Protein AF-A0A1B6JH60-F1 (afdb_monomer_lite)

Foldseek 3Di:
DDDDDDDDDDDDDDDDPPPPPPPDDPDDDDVVVVVVVVVVVVVVVVVVVVVVVVVPDPDPDDPDPCVVVVVVVVVVVVVPDDDDPVRVVVVVVVVVVVVVVVVVVVVVVVVVPDDDPDDPPDPPPDPPPDDCPDPVNVVVPVVPDDDDDDDDDDDDCDVVNVVVVVVVVVVVCVVCVVVPDPVPDDLVVQLCVQVCPPVNCVVVCVPDVPPCPVNPPPCPDEDDPPDPVCVCCQPPPVNDQDPVDPPDRDHPNVVVNVVVSVVVVVVVVVVVVPPPPPPPDPVVVVVVVVVVVVVVVVVD

Structure (mmCIF, N/CA/C/O backbone):
data_AF-A0A1B6JH60-F1
#
_entry.id   AF-A0A1B6JH60-F1
#
loop_
_atom_site.group_PDB
_atom_site.id
_atom_site.type_symbol
_atom_site.label_atom_id
_atom_site.label_alt_id
_atom_site.label_comp_id
_atom_site.label_asym_id
_atom_site.label_entity_id
_atom_site.label_seq_id
_atom_site.pdbx_PDB_ins_code
_atom_site.Cartn_x
_atom_site.Cartn_y
_atom_site.Cartn_z
_atom_site.occupancy
_atom_site.B_iso_or_equiv
_atom_site.auth_seq_id
_atom_site.auth_comp_id
_atom_site.auth_asym_id
_atom_site.auth_atom_id
_atom_site.pdbx_PDB_model_num
ATOM 1 N N . CYS A 1 1 ? -28.956 25.137 -0.924 1.00 34.31 1 CYS A N 1
ATOM 2 C CA . CYS A 1 1 ? -29.589 24.598 0.297 1.00 34.31 1 CYS A CA 1
ATOM 3 C C . CYS A 1 1 ? -28.860 23.311 0.649 1.00 34.31 1 CYS A C 1
ATOM 5 O O . CYS A 1 1 ? -28.889 22.402 -0.165 1.00 34.31 1 CYS A O 1
ATOM 7 N N . SER A 1 2 ? -27.881 23.423 1.548 1.00 32.66 2 SER A N 1
ATOM 8 C CA . SER A 1 2 ? -27.909 22.950 2.954 1.00 32.66 2 SER A CA 1
ATOM 9 C C . SER A 1 2 ? -27.642 21.445 3.051 1.00 32.66 2 SER A C 1
ATOM 11 O O . SER A 1 2 ? -28.382 20.684 2.446 1.00 32.66 2 SER A O 1
ATOM 13 N N . SER A 1 3 ? -26.493 21.013 3.594 1.00 37.22 3 SER A N 1
ATOM 14 C CA . SER A 1 3 ? -26.157 20.886 5.042 1.00 37.22 3 SER A CA 1
ATOM 15 C C . SER A 1 3 ? -27.030 19.814 5.708 1.00 37.22 3 SER A C 1
ATOM 17 O O . SER A 1 3 ? -28.240 19.884 5.541 1.00 37.22 3 SER A O 1
ATOM 19 N N . GLY A 1 4 ? -26.540 18.838 6.472 1.00 37.94 4 GLY A N 1
ATOM 20 C CA . GLY A 1 4 ? -25.224 18.574 7.067 1.00 37.94 4 GLY A CA 1
ATOM 21 C C . GLY A 1 4 ? -25.355 17.437 8.109 1.00 37.94 4 GLY A C 1
ATOM 22 O O . GLY A 1 4 ? -26.415 16.818 8.157 1.00 37.94 4 GLY A O 1
ATOM 23 N N . GLU A 1 5 ? -24.300 17.269 8.924 1.00 40.78 5 GLU A N 1
ATOM 24 C CA . GLU A 1 5 ? -24.098 16.399 10.121 1.00 40.78 5 GLU A CA 1
ATOM 25 C C . GLU A 1 5 ? -23.525 14.983 9.848 1.00 40.78 5 GLU A C 1
ATOM 27 O O . GLU A 1 5 ? -24.158 14.185 9.161 1.00 40.78 5 GLU A O 1
ATOM 32 N N . GLU A 1 6 ? -22.235 14.678 10.119 1.00 45.06 6 GLU A N 1
ATOM 33 C CA . GLU A 1 6 ? -21.412 14.607 11.380 1.00 45.06 6 GLU A CA 1
ATOM 34 C C . GLU A 1 6 ? -21.584 13.241 12.101 1.00 45.06 6 GLU A C 1
ATOM 36 O O . GLU A 1 6 ? -22.670 12.677 12.058 1.00 45.06 6 GLU A O 1
ATOM 41 N N . GLU A 1 7 ? -20.578 12.524 12.638 1.00 43.59 7 GLU A N 1
ATOM 42 C CA . GLU A 1 7 ? -19.425 12.831 13.529 1.00 43.59 7 GLU A CA 1
ATOM 43 C C . GLU A 1 7 ? -18.299 11.751 13.360 1.00 43.59 7 GLU A C 1
ATOM 45 O O . GLU A 1 7 ? -18.614 10.603 13.041 1.00 43.59 7 GLU A O 1
ATOM 50 N N . ASP A 1 8 ? -16.995 12.094 13.305 1.00 42.12 8 ASP A N 1
ATOM 51 C CA . ASP A 1 8 ? -15.939 12.169 14.372 1.00 42.12 8 ASP A CA 1
ATOM 52 C C . ASP A 1 8 ? -15.405 10.789 14.873 1.00 42.12 8 ASP A C 1
ATOM 54 O O . ASP A 1 8 ? -16.162 9.833 14.994 1.00 42.12 8 ASP A O 1
ATOM 58 N N . ASP A 1 9 ? -14.114 10.509 15.133 1.00 36.97 9 ASP A N 1
ATOM 59 C CA . ASP A 1 9 ? -13.017 11.270 15.766 1.00 36.97 9 ASP A CA 1
ATOM 60 C C . ASP A 1 9 ? -11.678 10.477 15.588 1.00 36.97 9 ASP A C 1
ATOM 62 O O . ASP A 1 9 ? -11.720 9.248 15.550 1.00 36.97 9 ASP A O 1
ATOM 66 N N . GLU A 1 10 ? -10.511 11.135 15.482 1.00 38.91 10 GLU A N 1
ATOM 67 C CA . GLU A 1 10 ? -9.208 10.730 16.076 1.00 38.91 10 GLU A CA 1
ATOM 68 C C . GLU A 1 10 ? -8.116 11.776 15.740 1.00 38.91 10 GLU A C 1
ATOM 70 O O . GLU A 1 10 ? -7.578 11.859 14.634 1.00 38.91 10 GLU A O 1
ATOM 75 N N . ASN A 1 11 ? -7.772 12.576 16.750 1.00 35.88 11 ASN A N 1
ATOM 76 C CA . ASN A 1 11 ? -6.779 13.647 16.723 1.00 35.88 11 ASN A CA 1
ATOM 77 C C . ASN A 1 11 ? -5.341 13.098 16.917 1.00 35.88 11 ASN A C 1
ATOM 79 O O . ASN A 1 11 ? -4.970 12.672 18.014 1.00 35.88 11 ASN A O 1
ATOM 83 N N . HIS A 1 12 ? -4.523 13.120 15.859 1.00 40.06 12 HIS A N 1
ATOM 84 C CA . HIS A 1 12 ? -3.061 12.954 15.901 1.00 40.06 12 HIS A CA 1
ATOM 85 C C . HIS A 1 12 ? -2.423 14.253 15.389 1.00 40.06 12 HIS A C 1
ATOM 87 O O . HIS A 1 12 ? -2.406 14.517 14.188 1.00 40.06 12 HIS A O 1
ATOM 93 N N . GLN A 1 13 ? -1.923 15.084 16.303 1.00 40.91 13 GLN A N 1
ATOM 94 C CA . GLN A 1 13 ? -1.083 16.230 15.962 1.00 40.91 13 GLN A CA 1
ATOM 95 C C . GLN A 1 13 ? 0.361 15.742 15.829 1.00 40.91 13 GLN A C 1
ATOM 97 O O . GLN A 1 13 ? 1.070 15.641 16.825 1.00 40.91 13 GLN A O 1
ATOM 102 N N . ASP A 1 14 ? 0.762 15.416 14.599 1.00 38.53 14 ASP A N 1
ATOM 103 C CA . ASP A 1 14 ? 2.166 15.258 14.220 1.00 38.53 14 ASP A CA 1
ATOM 104 C C . ASP A 1 14 ? 2.706 16.574 13.634 1.00 38.53 14 ASP A C 1
ATOM 106 O O . ASP A 1 14 ? 2.084 17.236 12.799 1.00 38.53 14 ASP A O 1
ATOM 110 N N . ASP A 1 15 ? 3.898 16.921 14.106 1.00 41.19 15 ASP A N 1
ATOM 111 C CA . ASP A 1 15 ? 4.706 18.103 13.826 1.00 41.19 15 ASP A CA 1
ATOM 112 C C . ASP A 1 15 ? 5.037 18.304 12.331 1.00 41.19 15 ASP A C 1
ATOM 114 O O . ASP A 1 15 ? 6.032 17.785 11.818 1.00 41.19 15 ASP A O 1
ATOM 118 N N . THR A 1 16 ? 4.264 19.130 11.617 1.00 40.00 16 THR A N 1
ATOM 119 C CA . THR A 1 16 ? 4.622 19.585 10.252 1.00 40.00 16 THR A CA 1
ATOM 120 C C . THR A 1 16 ? 4.528 21.098 10.039 1.00 40.00 16 THR A C 1
ATOM 122 O O . THR A 1 16 ? 4.364 21.559 8.910 1.00 40.00 16 THR A O 1
ATOM 125 N N . SER A 1 17 ? 4.667 21.910 11.088 1.00 42.88 17 SER A N 1
ATOM 126 C CA . SER A 1 17 ? 4.611 23.380 10.999 1.00 42.88 17 SER A CA 1
ATOM 127 C C . SER A 1 17 ? 5.988 24.068 11.033 1.00 42.88 17 SER A C 1
ATOM 129 O O . SER A 1 17 ? 6.100 25.175 11.541 1.00 42.88 17 SER A O 1
ATOM 131 N N . ILE A 1 18 ? 7.051 23.433 10.517 1.00 45.91 18 ILE A N 1
ATOM 132 C CA . ILE A 1 18 ? 8.430 23.988 10.527 1.00 45.91 18 ILE A CA 1
ATOM 133 C C . ILE A 1 18 ? 9.001 24.260 9.117 1.00 45.91 18 ILE A C 1
ATOM 135 O O . ILE A 1 18 ? 10.172 24.589 8.964 1.00 45.91 18 ILE A O 1
ATOM 139 N N . VAL A 1 19 ? 8.202 24.186 8.046 1.00 44.88 19 VAL A N 1
ATOM 140 C CA . VAL A 1 19 ? 8.729 24.407 6.674 1.00 44.88 19 VAL A CA 1
ATOM 141 C C . VAL A 1 19 ? 8.206 25.685 5.999 1.00 44.88 19 VAL A C 1
ATOM 143 O O . VAL A 1 19 ? 8.751 26.097 4.977 1.00 44.88 19 VAL A O 1
ATOM 146 N N . ASN A 1 20 ? 7.231 26.389 6.583 1.00 44.28 20 ASN A N 1
ATOM 147 C CA . ASN A 1 20 ? 6.578 27.509 5.891 1.00 44.28 20 ASN A CA 1
ATOM 148 C C . ASN A 1 20 ? 7.074 28.922 6.246 1.00 44.28 20 ASN A C 1
ATOM 150 O O . ASN A 1 20 ? 6.712 29.850 5.530 1.00 44.28 20 ASN A O 1
ATOM 154 N N . ASP A 1 21 ? 7.979 29.095 7.216 1.00 43.56 21 ASP A N 1
ATOM 155 C CA . ASP A 1 21 ? 8.408 30.437 7.666 1.00 43.56 21 ASP A CA 1
ATOM 156 C C . ASP A 1 21 ? 9.832 30.858 7.234 1.00 43.56 21 ASP A C 1
ATOM 158 O O . ASP A 1 21 ? 10.379 31.829 7.743 1.00 43.56 21 ASP A O 1
ATOM 162 N N . ILE A 1 22 ? 10.460 30.185 6.257 1.00 47.81 22 ILE A N 1
ATOM 163 C CA . ILE A 1 22 ? 11.829 30.535 5.785 1.00 47.81 22 ILE A CA 1
ATOM 164 C C . ILE A 1 22 ? 11.817 31.477 4.558 1.00 47.81 22 ILE A C 1
ATOM 166 O O . ILE A 1 22 ? 12.842 31.745 3.934 1.00 47.81 22 ILE A O 1
ATOM 170 N N . LYS A 1 23 ? 10.663 32.036 4.186 1.00 47.69 23 LYS A N 1
ATOM 171 C CA . LYS A 1 23 ? 10.568 33.001 3.079 1.00 47.69 23 LYS A CA 1
ATOM 172 C C . LYS A 1 23 ? 10.032 34.345 3.541 1.00 47.69 23 LYS A C 1
ATOM 174 O O . LYS A 1 23 ? 8.981 34.764 3.077 1.00 47.69 23 LYS A O 1
ATOM 179 N N . GLN A 1 24 ? 10.792 35.036 4.381 1.00 46.50 24 GLN A N 1
ATOM 180 C CA . GLN A 1 24 ? 10.825 36.496 4.382 1.00 46.50 24 GLN A CA 1
ATOM 181 C C . GLN A 1 24 ? 12.116 36.995 5.049 1.00 46.50 24 GLN A C 1
ATOM 183 O O . GLN A 1 24 ? 12.615 36.405 6.001 1.00 46.50 24 GLN A O 1
ATOM 188 N N . ASP A 1 25 ? 12.657 38.059 4.462 1.00 40.44 25 ASP A N 1
ATOM 189 C CA . ASP A 1 25 ? 13.712 38.938 4.976 1.00 40.44 25 ASP A CA 1
ATOM 190 C C . ASP A 1 25 ? 15.172 38.492 4.799 1.00 40.44 25 ASP A C 1
ATOM 192 O O . ASP A 1 25 ? 15.955 38.280 5.728 1.00 40.44 25 ASP A O 1
ATOM 196 N N . SER A 1 26 ? 15.593 38.485 3.530 1.00 50.03 26 SER A N 1
ATOM 197 C CA . SER A 1 26 ? 16.989 38.713 3.164 1.00 50.03 26 SER A CA 1
ATOM 198 C C . SER A 1 26 ? 17.330 40.205 3.257 1.00 50.03 26 SER A C 1
ATOM 200 O O . SER A 1 26 ? 17.400 40.875 2.234 1.00 50.03 26 SER A O 1
ATOM 202 N N . GLU A 1 27 ? 17.589 40.734 4.452 1.00 49.78 27 GLU A N 1
ATOM 203 C CA . GLU A 1 27 ? 18.246 42.043 4.576 1.00 49.78 27 GLU A CA 1
ATOM 204 C C . GLU A 1 27 ? 19.020 42.175 5.906 1.00 49.78 27 GLU A C 1
ATOM 206 O O . GLU A 1 27 ? 18.470 42.292 6.993 1.00 49.78 27 GLU A O 1
ATOM 211 N N . GLY A 1 28 ? 20.356 42.143 5.819 1.00 55.59 28 GLY A N 1
ATOM 212 C CA . GLY A 1 28 ? 21.215 42.970 6.678 1.00 55.59 28 GLY A CA 1
ATOM 213 C C . GLY A 1 28 ? 21.504 42.580 8.136 1.00 55.59 28 GLY A C 1
ATOM 214 O O . GLY A 1 28 ? 21.986 43.443 8.869 1.00 55.59 28 GLY A O 1
ATOM 215 N N . VAL A 1 29 ? 21.299 41.341 8.596 1.00 53.50 29 VAL A N 1
ATOM 216 C CA . VAL A 1 29 ? 21.562 41.009 10.015 1.00 53.50 29 VAL A CA 1
ATOM 217 C C . VAL A 1 29 ? 23.013 40.549 10.261 1.00 53.50 29 VAL A C 1
ATOM 219 O O . VAL A 1 29 ? 23.513 39.593 9.655 1.00 53.50 29 VAL A O 1
ATOM 222 N N . LYS A 1 30 ? 23.711 41.254 11.163 1.00 63.69 30 LYS A N 1
ATOM 223 C CA . LYS A 1 30 ? 25.135 41.081 11.499 1.00 63.69 30 LYS A CA 1
ATOM 224 C C . LYS A 1 30 ? 25.381 39.673 12.061 1.00 63.69 30 LYS A C 1
ATOM 226 O O . LYS A 1 30 ? 24.579 39.146 12.820 1.00 63.69 30 LYS A O 1
ATOM 231 N N . GLY A 1 31 ? 26.533 39.064 11.757 1.00 61.78 31 GLY A N 1
ATOM 232 C CA . GLY A 1 31 ? 26.848 37.671 12.135 1.00 61.78 31 GLY A CA 1
ATOM 233 C C . GLY A 1 31 ? 26.727 37.325 13.631 1.00 61.78 31 GLY A C 1
ATOM 234 O O . GLY A 1 31 ? 26.611 36.151 13.970 1.00 61.78 31 GLY A O 1
ATOM 235 N N . LYS A 1 32 ? 26.693 38.324 14.523 1.00 65.88 32 LYS A N 1
ATOM 236 C CA . LYS A 1 32 ? 26.450 38.150 15.964 1.00 65.88 32 LYS A CA 1
ATOM 237 C C . LYS A 1 32 ? 25.025 37.676 16.277 1.00 65.88 32 LYS A C 1
ATOM 239 O O . LYS A 1 32 ? 24.857 36.863 17.180 1.00 65.88 32 LYS A O 1
ATOM 244 N N . ASP A 1 33 ? 24.035 38.102 15.500 1.00 78.50 33 ASP A N 1
ATOM 245 C CA . ASP A 1 33 ? 22.628 37.769 15.753 1.00 78.50 33 ASP A CA 1
ATOM 246 C C . ASP A 1 33 ? 22.294 36.363 15.233 1.00 78.50 33 ASP A C 1
ATOM 248 O O . ASP A 1 33 ? 21.530 35.632 15.854 1.00 78.50 33 ASP A O 1
ATOM 252 N N . LYS A 1 34 ? 22.969 35.919 14.163 1.00 86.69 34 LYS A N 1
ATOM 253 C CA . LYS A 1 34 ? 22.918 34.518 13.710 1.00 86.69 34 LYS A CA 1
ATOM 254 C C . LYS A 1 34 ? 23.504 33.581 14.765 1.00 86.69 34 LYS A C 1
ATOM 256 O O . LYS A 1 34 ? 22.928 32.544 15.060 1.00 86.69 34 LYS A O 1
ATOM 261 N N . ILE A 1 35 ? 24.625 33.963 15.383 1.00 90.19 35 ILE A N 1
ATOM 262 C CA . ILE A 1 35 ? 25.213 33.203 16.497 1.00 90.19 35 ILE A CA 1
ATOM 263 C C . ILE A 1 35 ? 24.252 33.162 17.693 1.00 90.19 35 ILE A C 1
ATOM 265 O O . ILE A 1 35 ? 24.141 32.119 18.330 1.00 90.19 35 ILE A O 1
ATOM 269 N N . ALA A 1 36 ? 23.544 34.255 17.992 1.00 92.81 36 ALA A N 1
ATOM 270 C CA . ALA A 1 36 ? 22.526 34.269 19.042 1.00 92.81 36 ALA A CA 1
ATOM 271 C C . ALA A 1 36 ? 21.351 33.323 18.724 1.00 92.81 36 ALA A C 1
ATOM 273 O O . ALA A 1 36 ? 20.963 32.555 19.599 1.00 92.81 36 ALA A O 1
ATOM 274 N N . GLN A 1 37 ? 20.869 33.295 17.475 1.00 89.94 37 GLN A N 1
ATOM 275 C CA . GLN A 1 37 ? 19.845 32.342 17.017 1.00 89.94 37 GLN A CA 1
ATOM 276 C C . GLN A 1 37 ? 20.306 30.882 17.123 1.00 89.94 37 GLN A C 1
ATOM 278 O O . GLN A 1 37 ? 19.568 30.027 17.607 1.00 89.94 37 GLN A O 1
ATOM 283 N N . TYR A 1 38 ? 21.541 30.575 16.715 1.00 93.38 38 TYR A N 1
ATOM 284 C CA . TYR A 1 38 ? 22.070 29.215 16.853 1.00 93.38 38 TYR A CA 1
ATOM 285 C C . TYR A 1 38 ? 22.250 28.819 18.322 1.00 93.38 38 TYR A C 1
ATOM 287 O O . TYR A 1 38 ? 21.986 27.676 18.680 1.00 93.38 38 TYR A O 1
ATOM 295 N N . LYS A 1 39 ? 22.640 29.756 19.195 1.00 93.88 39 LYS A N 1
ATOM 296 C CA . LYS A 1 39 ? 22.721 29.511 20.641 1.00 93.88 39 LYS A CA 1
ATOM 297 C C . LYS A 1 39 ? 21.350 29.263 21.269 1.00 93.88 39 LYS A C 1
ATOM 299 O O . LYS A 1 39 ? 21.242 28.356 22.086 1.00 93.88 39 LYS A O 1
ATOM 304 N N . SER A 1 40 ? 20.315 30.012 20.885 1.00 94.00 40 SER A N 1
ATOM 305 C CA . SER A 1 40 ? 18.954 29.761 21.378 1.00 94.00 40 SER A CA 1
ATOM 306 C C . SER A 1 40 ? 18.400 28.427 20.877 1.00 94.00 40 SER A C 1
ATOM 308 O O . SER A 1 40 ? 17.757 27.715 21.639 1.00 94.00 40 SER A O 1
ATOM 310 N N . LEU A 1 41 ? 18.690 28.054 19.626 1.00 93.94 41 LEU A N 1
ATOM 311 C CA . LEU A 1 41 ? 18.269 26.769 19.066 1.00 93.94 41 LEU A CA 1
ATOM 312 C C . LEU A 1 41 ? 18.943 25.585 19.775 1.00 93.94 41 LEU A C 1
ATOM 314 O O . LEU A 1 41 ? 18.276 24.612 20.108 1.00 93.94 41 LEU A O 1
ATOM 318 N N . LEU A 1 42 ? 20.249 25.681 20.045 1.00 94.56 42 LEU A N 1
ATOM 319 C CA . LEU A 1 42 ? 20.978 24.658 20.801 1.00 94.56 42 LEU A CA 1
ATOM 320 C C . LEU A 1 42 ? 20.450 24.521 22.234 1.00 94.56 42 LEU A C 1
ATOM 322 O O . LEU A 1 42 ? 20.262 23.400 22.692 1.00 94.56 42 LEU A O 1
ATOM 326 N N . ALA A 1 43 ? 20.138 25.637 22.901 1.00 94.00 43 ALA A N 1
ATOM 327 C CA . ALA A 1 43 ? 19.525 25.610 24.229 1.00 94.00 43 ALA A CA 1
ATOM 328 C C . ALA A 1 43 ? 18.136 24.941 24.215 1.00 94.00 43 ALA A C 1
ATOM 330 O O . ALA A 1 43 ? 17.824 24.158 25.104 1.00 94.00 43 ALA A O 1
ATOM 331 N N . SER A 1 44 ? 17.320 25.192 23.182 1.00 93.31 44 SER A N 1
ATOM 332 C CA . SER A 1 44 ? 16.012 24.538 23.021 1.00 93.31 44 SER A CA 1
ATOM 333 C C . SER A 1 44 ? 16.131 23.024 22.810 1.00 93.31 44 SER A C 1
ATOM 335 O O . SER A 1 44 ? 15.318 22.268 23.336 1.00 93.31 44 SER A O 1
ATOM 337 N N . LEU A 1 45 ? 17.133 22.573 22.047 1.00 93.06 45 LEU A N 1
ATOM 338 C CA . LEU A 1 45 ? 17.388 21.147 21.816 1.00 93.06 45 LEU A CA 1
ATOM 339 C C . LEU A 1 45 ? 17.876 20.435 23.082 1.00 93.06 45 LEU A C 1
ATOM 341 O O . LEU A 1 45 ? 17.440 19.318 23.351 1.00 93.06 45 LEU A O 1
ATOM 345 N N . GLU A 1 46 ? 18.740 21.083 23.865 1.00 92.25 46 GLU A N 1
ATOM 346 C CA . GLU A 1 46 ? 19.214 20.566 25.154 1.00 92.25 46 GLU A CA 1
ATOM 347 C C . GLU A 1 46 ? 18.049 20.409 26.144 1.00 92.25 46 GLU A C 1
ATOM 349 O O . GLU A 1 46 ? 17.878 19.354 26.752 1.00 92.25 46 GLU A O 1
ATOM 354 N N . GLU A 1 47 ? 17.149 21.394 26.204 1.00 91.38 47 GLU A N 1
ATOM 355 C CA . GLU A 1 47 ? 15.971 21.343 27.073 1.00 91.38 47 GLU A CA 1
ATOM 356 C C . GLU A 1 47 ? 14.962 20.248 26.657 1.00 91.38 47 GLU A C 1
ATOM 358 O O . GLU A 1 47 ? 14.286 19.646 27.497 1.00 91.38 47 GLU A O 1
ATOM 363 N N . GLU A 1 48 ? 14.841 19.953 25.359 1.00 87.25 48 GLU A N 1
ATOM 364 C CA . GLU A 1 48 ? 14.059 18.814 24.862 1.00 87.25 48 GLU A CA 1
ATOM 365 C C . GLU A 1 48 ? 14.715 17.462 25.151 1.00 87.25 48 GLU A C 1
ATOM 367 O O . GLU A 1 48 ? 14.011 16.488 25.444 1.00 87.25 48 GLU A O 1
ATOM 372 N N . GLU A 1 49 ? 16.043 17.380 25.063 1.00 87.25 49 GLU A N 1
ATOM 373 C CA . GLU A 1 49 ? 16.796 16.176 25.402 1.00 87.25 49 GLU A CA 1
ATOM 374 C C . GLU A 1 49 ? 16.659 15.857 26.896 1.00 87.25 49 GLU A C 1
ATOM 376 O O . GLU A 1 49 ? 16.355 14.717 27.247 1.00 87.25 49 GLU A O 1
ATOM 381 N N . ASP A 1 50 ? 16.739 16.863 27.769 1.00 85.00 50 ASP A N 1
ATOM 382 C CA . ASP A 1 50 ? 16.501 16.713 29.206 1.00 85.00 50 ASP A CA 1
ATOM 383 C C . ASP A 1 50 ? 15.064 16.268 29.512 1.00 85.00 50 ASP A C 1
ATOM 385 O O . ASP A 1 50 ? 14.843 15.378 30.333 1.00 85.00 50 ASP A O 1
ATOM 389 N N . LYS A 1 51 ? 14.055 16.801 28.808 1.00 82.69 51 LYS A N 1
ATOM 390 C CA . LYS A 1 51 ? 12.655 16.337 28.927 1.00 82.69 51 LYS A CA 1
ATOM 391 C C . LYS A 1 51 ? 12.478 14.883 28.475 1.00 82.69 51 LYS A C 1
ATOM 393 O O . LYS A 1 51 ? 11.607 14.193 29.008 1.00 82.69 51 LYS A O 1
ATOM 398 N N . LYS A 1 52 ? 13.251 14.418 27.487 1.00 81.75 52 LYS A N 1
ATOM 399 C CA . LYS A 1 52 ? 13.261 13.011 27.044 1.00 81.75 52 LYS A CA 1
ATOM 400 C C . LYS A 1 52 ? 13.970 12.123 28.065 1.00 81.75 52 LYS A C 1
ATOM 402 O O . LYS A 1 52 ? 13.419 11.087 28.416 1.00 81.75 52 LYS A O 1
ATOM 407 N N . ARG A 1 53 ? 15.109 12.565 28.610 1.00 78.19 53 ARG A N 1
ATOM 408 C CA . ARG A 1 53 ? 15.824 11.867 29.690 1.00 78.19 53 ARG A CA 1
ATOM 409 C C . ARG A 1 53 ? 14.953 11.725 30.935 1.00 78.19 53 ARG A C 1
ATOM 411 O O . ARG A 1 53 ? 14.815 10.619 31.428 1.00 78.19 53 ARG A O 1
ATOM 418 N N . ASN A 1 54 ? 14.273 12.790 31.366 1.00 72.38 54 ASN A N 1
ATOM 419 C CA . ASN A 1 54 ? 13.352 12.770 32.512 1.00 72.38 54 ASN A CA 1
ATOM 420 C C . ASN A 1 54 ? 12.105 11.889 32.298 1.00 72.38 54 ASN A C 1
ATOM 422 O O . ASN A 1 54 ? 11.500 11.457 33.273 1.00 72.38 54 ASN A O 1
ATOM 426 N N . ARG A 1 55 ? 11.701 11.622 31.046 1.00 73.75 55 ARG A N 1
ATOM 427 C CA . ARG A 1 55 ? 10.617 10.674 30.719 1.00 73.75 55 ARG A CA 1
ATOM 428 C C . ARG A 1 55 ? 11.054 9.209 30.785 1.00 73.75 55 ARG A C 1
ATOM 430 O O . ARG A 1 55 ? 10.198 8.358 30.993 1.00 73.75 55 ARG A O 1
ATOM 437 N N . ASP A 1 56 ? 12.341 8.941 30.580 1.00 66.44 56 ASP A N 1
ATOM 438 C CA . ASP A 1 56 ? 12.940 7.598 30.590 1.00 66.44 56 ASP A CA 1
ATOM 439 C C . ASP A 1 56 ? 13.427 7.183 31.995 1.00 66.44 56 ASP A C 1
ATOM 441 O O . ASP A 1 56 ? 13.915 6.072 32.189 1.00 66.44 56 ASP A O 1
ATOM 445 N N . VAL A 1 57 ? 13.295 8.070 32.990 1.00 74.06 57 VAL A N 1
ATOM 446 C CA . VAL A 1 57 ? 13.482 7.726 34.403 1.00 74.06 57 VAL A CA 1
ATOM 447 C C . VAL A 1 57 ? 12.174 7.141 34.935 1.00 74.06 57 VAL A C 1
ATOM 449 O O . VAL A 1 57 ? 11.125 7.783 34.857 1.00 74.06 57 VAL A O 1
ATOM 452 N N . ASP A 1 58 ? 12.238 5.928 35.486 1.00 58.31 58 ASP A N 1
ATOM 453 C CA . ASP A 1 58 ? 11.118 5.284 36.171 1.00 58.31 58 ASP A CA 1
ATOM 454 C C . ASP A 1 58 ? 10.546 6.222 37.250 1.00 58.31 58 ASP A C 1
ATOM 456 O O . ASP A 1 58 ? 11.245 6.651 38.170 1.00 58.31 58 ASP A O 1
ATOM 460 N N . LEU A 1 59 ? 9.262 6.571 37.119 1.00 74.62 59 LEU A N 1
ATOM 461 C CA . LEU A 1 59 ? 8.553 7.437 38.062 1.00 74.62 59 LEU A CA 1
ATOM 462 C C . LEU A 1 59 ? 8.398 6.728 39.418 1.00 74.62 59 LEU A C 1
ATOM 464 O O . LEU A 1 59 ? 7.413 6.031 39.667 1.00 74.62 59 LEU A O 1
ATOM 468 N N . GLU A 1 60 ? 9.354 6.940 40.318 1.00 71.56 60 GLU A N 1
ATOM 469 C CA . GLU A 1 60 ? 9.209 6.631 41.739 1.00 71.56 60 GLU A CA 1
ATOM 470 C C . GLU A 1 60 ? 8.199 7.608 42.363 1.00 71.56 60 GLU A C 1
ATOM 472 O O . GLU A 1 60 ? 8.493 8.771 42.636 1.00 71.56 60 GLU A O 1
ATOM 477 N N . ILE A 1 61 ? 6.961 7.149 42.563 1.00 72.12 61 ILE A N 1
ATOM 478 C CA . ILE A 1 61 ? 5.922 7.935 43.235 1.00 72.12 61 ILE A CA 1
ATOM 479 C C . ILE A 1 61 ? 6.088 7.750 44.746 1.00 72.12 61 ILE A C 1
ATOM 481 O O . ILE A 1 61 ? 5.663 6.740 45.313 1.00 72.12 61 ILE A O 1
ATOM 485 N N . THR A 1 62 ? 6.688 8.737 45.410 1.00 74.25 62 THR A N 1
ATOM 486 C CA . THR A 1 62 ? 6.691 8.823 46.872 1.00 74.25 62 THR A CA 1
ATOM 487 C C . THR A 1 62 ? 5.310 9.261 47.355 1.00 74.25 62 THR A C 1
ATOM 489 O O . THR A 1 62 ? 4.824 10.346 47.039 1.00 74.25 62 THR A O 1
ATOM 492 N N . TRP A 1 63 ? 4.639 8.396 48.116 1.00 78.62 63 TRP A N 1
ATOM 493 C CA . TRP A 1 63 ? 3.338 8.690 48.720 1.00 78.62 63 TRP A CA 1
ATOM 494 C C . TRP A 1 63 ? 3.510 9.614 49.926 1.00 78.62 63 TRP A C 1
ATOM 496 O O . TRP A 1 63 ? 3.408 9.190 51.076 1.00 78.62 63 TRP A O 1
ATOM 506 N N . ASP A 1 64 ? 3.766 10.890 49.667 1.00 73.62 64 ASP A N 1
ATOM 507 C CA . ASP A 1 64 ? 3.820 11.890 50.723 1.00 73.62 64 ASP A CA 1
ATOM 508 C C . ASP A 1 64 ? 2.406 12.215 51.221 1.00 73.62 64 ASP A C 1
ATOM 510 O O . ASP A 1 64 ? 1.457 12.376 50.447 1.00 73.62 64 ASP A O 1
ATOM 514 N N . VAL A 1 65 ? 2.254 12.353 52.541 1.00 77.12 65 VAL A N 1
ATOM 515 C CA . VAL A 1 65 ? 0.969 12.547 53.245 1.00 77.12 65 VAL A CA 1
ATOM 516 C C . VAL A 1 65 ? 0.189 13.780 52.736 1.00 77.12 65 VAL A C 1
ATOM 518 O O . VAL A 1 65 ? -1.035 13.828 52.836 1.00 77.12 65 VAL A O 1
ATOM 521 N N . GLY A 1 66 ? 0.872 14.734 52.088 1.00 76.69 66 GLY A N 1
ATOM 522 C CA . GLY A 1 66 ? 0.283 15.917 51.447 1.00 76.69 66 GLY A CA 1
ATOM 523 C C . GLY A 1 66 ? -0.278 15.716 50.027 1.00 76.69 66 GLY A C 1
ATOM 524 O O . GLY A 1 66 ? -0.903 16.633 49.492 1.00 76.69 66 GLY A O 1
ATOM 525 N N . MET A 1 67 ? -0.100 14.551 49.387 1.00 78.19 67 MET A N 1
ATOM 526 C CA . MET A 1 67 ? -0.707 14.266 48.072 1.00 78.19 67 MET A CA 1
ATOM 527 C C . MET A 1 67 ? -2.231 14.138 48.157 1.00 78.19 67 MET A C 1
ATOM 529 O O . MET A 1 67 ? -2.929 14.569 47.239 1.00 78.19 67 MET A O 1
ATOM 533 N N . LYS A 1 68 ? -2.756 13.603 49.269 1.00 78.25 68 LYS A N 1
ATOM 534 C CA . LYS A 1 68 ? -4.205 13.487 49.503 1.00 78.25 68 LYS A CA 1
ATOM 535 C C . LYS A 1 68 ? -4.871 14.859 49.536 1.00 78.25 68 LYS A C 1
ATOM 537 O O . LYS A 1 68 ? -5.847 15.074 48.830 1.00 78.25 68 LYS A O 1
ATOM 542 N N . GLU A 1 69 ? -4.279 15.822 50.240 1.00 83.62 69 GLU A N 1
ATOM 543 C CA . GLU A 1 69 ? -4.806 17.189 50.298 1.00 83.62 69 GLU A CA 1
ATOM 544 C C . GLU A 1 69 ? -4.780 17.894 48.932 1.00 83.62 69 GLU A C 1
ATOM 546 O O . GLU A 1 69 ? -5.701 18.640 48.604 1.00 83.62 69 GLU A O 1
ATOM 551 N N . LYS A 1 70 ? -3.747 17.665 48.109 1.00 82.38 70 LYS A N 1
ATOM 552 C CA . LYS A 1 70 ? -3.661 18.219 46.742 1.00 82.38 70 LYS A CA 1
ATOM 553 C C . LYS A 1 70 ? -4.679 17.571 45.793 1.00 82.38 70 LYS A C 1
ATOM 555 O O . LYS A 1 70 ? -5.306 18.266 44.991 1.00 82.38 70 LYS A O 1
ATOM 560 N N . ALA A 1 71 ? -4.888 16.260 45.910 1.00 82.56 71 ALA A N 1
ATOM 561 C CA . ALA A 1 71 ? -5.930 15.549 45.174 1.00 82.56 71 ALA A CA 1
ATOM 562 C C . ALA A 1 71 ? -7.332 16.029 45.589 1.00 82.56 71 ALA A C 1
ATOM 564 O O . ALA A 1 71 ? -8.158 16.330 44.737 1.00 82.56 71 ALA A O 1
ATOM 565 N N . GLU A 1 72 ? -7.589 16.206 46.886 1.00 83.62 72 GLU A N 1
ATOM 566 C CA . GLU A 1 72 ? -8.862 16.738 47.384 1.00 83.62 72 GLU A CA 1
ATOM 567 C C . GLU A 1 72 ? -9.114 18.184 46.945 1.00 83.62 72 GLU A C 1
ATOM 569 O O . GLU A 1 72 ? -10.245 18.527 46.606 1.00 83.62 72 GLU A O 1
ATOM 574 N N . LYS A 1 73 ? -8.080 19.035 46.914 1.00 84.94 73 LYS A N 1
ATOM 575 C CA . LYS A 1 73 ? -8.183 20.416 46.411 1.00 84.94 73 LYS A CA 1
ATOM 576 C C . LYS A 1 73 ? -8.543 20.449 44.925 1.00 84.94 73 LYS A C 1
ATOM 578 O O . LYS A 1 73 ? -9.484 21.142 44.560 1.00 84.94 73 LYS A O 1
ATOM 583 N N . SER A 1 74 ? -7.869 19.651 44.097 1.00 81.75 74 SER A N 1
ATOM 584 C CA . SER A 1 74 ? -8.164 19.572 42.656 1.00 81.75 74 SER A CA 1
ATOM 585 C C . SER A 1 74 ? -9.525 18.932 42.351 1.00 81.75 74 SER A C 1
ATOM 587 O O . SER A 1 74 ? -10.197 19.344 41.410 1.00 81.75 74 SER A O 1
ATOM 589 N N . ILE A 1 75 ? -9.984 17.972 43.162 1.00 82.12 75 ILE A N 1
ATOM 590 C CA . ILE A 1 75 ? -11.350 17.430 43.068 1.00 82.12 75 ILE A CA 1
ATOM 591 C C . ILE A 1 75 ? -12.383 18.501 43.443 1.00 82.12 75 ILE A C 1
ATOM 593 O O . ILE A 1 75 ? -13.360 18.675 42.722 1.00 82.12 75 ILE A O 1
ATOM 597 N N . LYS A 1 76 ? -12.170 19.249 44.535 1.00 85.56 76 LYS A N 1
ATOM 598 C CA . LYS A 1 76 ? -13.066 20.344 44.949 1.00 85.56 76 LYS A CA 1
ATOM 599 C C . LYS A 1 76 ? -13.130 21.461 43.910 1.00 85.56 76 LYS A C 1
ATOM 601 O O . LYS A 1 76 ? -14.205 21.989 43.664 1.00 85.56 76 LYS A O 1
ATOM 606 N N . GLU A 1 77 ? -12.008 21.795 43.285 1.00 83.00 77 GLU A N 1
ATOM 607 C CA . GLU A 1 77 ? -11.952 22.788 42.210 1.00 83.00 77 GLU A CA 1
ATOM 608 C C . GLU A 1 77 ? -12.803 22.364 41.004 1.00 83.00 77 GLU A C 1
ATOM 610 O O . GLU A 1 77 ? -13.649 23.136 40.563 1.00 83.00 77 GLU A O 1
ATOM 615 N N . LYS A 1 78 ? -12.681 21.106 40.558 1.00 79.62 78 LYS A N 1
ATOM 616 C CA . LYS A 1 78 ? -13.486 20.547 39.455 1.00 79.62 78 LYS A CA 1
ATOM 617 C C . LYS A 1 78 ? -14.977 20.414 39.770 1.00 79.62 78 LYS A C 1
ATOM 619 O O . LYS A 1 78 ? -15.798 20.474 38.865 1.00 79.62 78 LYS A O 1
ATOM 624 N N . LEU A 1 79 ? -15.337 20.229 41.040 1.00 74.38 79 LEU A N 1
ATOM 625 C CA . LEU A 1 79 ? -16.738 20.200 41.477 1.00 74.38 79 LEU A CA 1
ATOM 626 C C . LEU A 1 79 ? -17.369 21.599 41.542 1.00 74.38 79 LEU A C 1
ATOM 628 O O . LEU A 1 79 ? -18.587 21.719 41.449 1.00 74.38 79 LEU A O 1
ATOM 632 N N . ASN A 1 80 ? -16.559 22.648 41.713 1.00 74.81 80 ASN A N 1
ATOM 633 C CA . ASN A 1 80 ? -17.033 24.031 41.783 1.00 74.81 80 ASN A CA 1
ATOM 634 C C . ASN A 1 80 ? -17.161 24.693 40.401 1.00 74.81 80 ASN A C 1
ATOM 636 O O . ASN A 1 80 ? -17.823 25.723 40.279 1.00 74.81 80 ASN A O 1
ATOM 640 N N . THR A 1 81 ? -16.537 24.133 39.363 1.00 75.88 81 THR A N 1
ATOM 641 C CA . THR A 1 81 ? -16.706 24.595 37.981 1.00 75.88 81 THR A CA 1
AT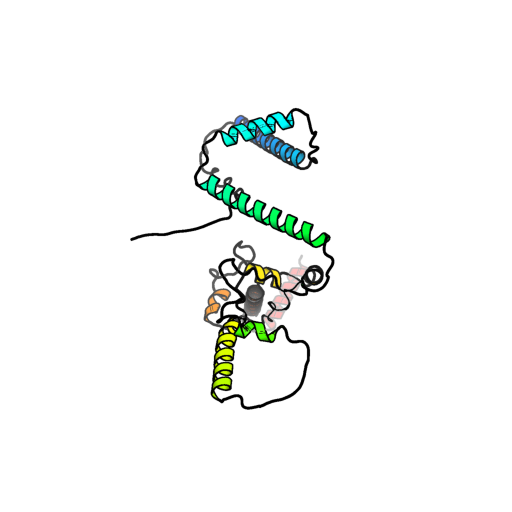OM 642 C C . THR A 1 81 ? -18.002 24.029 37.392 1.00 75.88 81 THR A C 1
ATOM 644 O O . THR A 1 81 ? -18.167 22.808 37.402 1.00 75.88 81 THR A O 1
ATOM 647 N N . PRO A 1 82 ? -18.928 24.860 36.871 1.00 74.38 82 PRO A N 1
ATOM 648 C CA . PRO A 1 82 ? -20.131 24.352 36.218 1.00 74.38 82 PRO A CA 1
ATOM 649 C C . PRO A 1 82 ? -19.730 23.556 34.971 1.00 74.38 82 PRO A C 1
ATOM 651 O O . PRO A 1 82 ? -19.076 24.089 34.075 1.00 74.38 82 PRO A O 1
ATOM 654 N N . GLN A 1 83 ? -20.095 22.275 34.940 1.00 72.94 83 GLN A N 1
ATOM 655 C CA . GLN A 1 83 ? -19.775 21.383 33.829 1.00 72.94 83 GLN A CA 1
ATOM 656 C C . GLN A 1 83 ? -20.444 21.848 32.540 1.00 72.94 83 GLN A C 1
ATOM 658 O O . GLN A 1 83 ? -21.582 22.323 32.531 1.00 72.94 83 GLN A O 1
ATOM 663 N N . THR A 1 84 ? -19.732 21.669 31.431 1.00 87.88 84 THR A N 1
ATOM 664 C CA . THR A 1 84 ? -20.328 21.832 30.105 1.00 87.88 84 THR A CA 1
ATOM 665 C C . THR A 1 84 ? -21.246 20.639 29.797 1.00 87.88 84 THR A C 1
ATOM 667 O O . THR A 1 84 ? -20.966 19.527 30.252 1.00 87.88 84 THR A O 1
ATOM 670 N N . PRO A 1 85 ? -22.312 20.807 28.990 1.00 87.44 85 PRO A N 1
ATOM 671 C CA . PRO A 1 85 ? -23.192 19.695 28.610 1.00 87.44 85 PRO A CA 1
ATOM 672 C C . PRO A 1 85 ? -22.450 18.490 27.996 1.00 87.44 85 PRO A C 1
ATOM 674 O O . PRO A 1 85 ? -22.843 17.339 28.188 1.00 87.44 85 PRO A O 1
ATOM 677 N N . PHE A 1 86 ? -21.339 18.738 27.293 1.00 85.88 86 PHE A N 1
ATOM 678 C CA . PHE A 1 86 ? -20.479 17.697 26.725 1.00 85.88 86 PHE A CA 1
ATOM 679 C C . PHE A 1 86 ? -19.706 16.914 27.799 1.00 85.88 86 PHE A C 1
ATOM 681 O O . PHE A 1 86 ? -19.606 15.686 27.744 1.00 85.88 86 PHE A O 1
ATOM 688 N N . GLU A 1 87 ? -19.201 17.607 28.818 1.00 87.38 87 GLU A N 1
ATOM 689 C CA . GLU A 1 87 ? -18.528 16.982 29.957 1.00 87.38 87 GLU A CA 1
ATOM 690 C C . GLU A 1 87 ? -19.496 16.114 30.772 1.00 87.38 87 GLU A C 1
ATOM 692 O O . GLU A 1 87 ? -19.161 14.979 31.116 1.00 87.38 87 GLU A O 1
ATOM 697 N N . GLU A 1 88 ? -20.738 16.571 30.960 1.00 88.31 88 GLU A N 1
ATOM 698 C CA . GLU A 1 88 ? -21.799 15.785 31.601 1.00 88.31 88 GLU A CA 1
ATOM 699 C C . GLU A 1 88 ? -22.079 14.476 30.835 1.00 88.31 88 GLU A C 1
ATOM 701 O O . GLU A 1 88 ? -22.239 13.407 31.435 1.00 88.31 88 GLU A O 1
ATOM 706 N N . MET A 1 89 ? -22.091 14.517 29.497 1.00 91.69 89 MET A N 1
ATOM 707 C CA . MET A 1 89 ? -22.262 13.322 28.664 1.00 91.69 89 MET A CA 1
ATOM 708 C C . MET A 1 89 ? -21.096 12.333 28.829 1.00 91.69 89 MET A C 1
ATOM 710 O O . MET A 1 89 ? -21.320 11.124 28.986 1.00 91.69 89 MET A O 1
ATOM 714 N N . LEU A 1 90 ? -19.852 12.821 28.826 1.00 90.62 90 LEU A N 1
ATOM 715 C CA . LEU A 1 90 ? -18.667 11.984 29.039 1.00 90.62 90 LEU A CA 1
ATOM 716 C C . LEU A 1 90 ? -18.665 11.352 30.432 1.00 90.62 90 LEU A C 1
ATOM 718 O O . LEU A 1 90 ? -18.354 10.162 30.578 1.00 90.62 90 LEU A O 1
ATOM 722 N N . GLU A 1 91 ? -19.064 12.105 31.454 1.00 87.94 91 GLU A N 1
ATOM 723 C CA . GLU A 1 91 ? -19.210 11.586 32.806 1.00 87.94 91 GLU A CA 1
ATOM 724 C C . GLU A 1 91 ? -20.312 10.535 32.906 1.00 87.94 91 GLU A C 1
ATOM 726 O O . GLU A 1 91 ? -20.048 9.456 33.442 1.00 87.94 91 GLU A O 1
ATOM 731 N N . LYS A 1 92 ? -21.490 10.759 32.310 1.00 91.94 92 LYS A N 1
ATOM 732 C CA . LYS A 1 92 ? -22.566 9.754 32.230 1.00 91.94 92 LYS A CA 1
ATOM 733 C C . LYS A 1 92 ? -22.093 8.470 31.550 1.00 91.94 92 LYS A C 1
ATOM 735 O O . LYS A 1 92 ? -22.328 7.371 32.059 1.00 91.94 92 LYS A O 1
ATOM 740 N N . ARG A 1 93 ? -21.358 8.569 30.436 1.00 90.19 93 ARG A N 1
ATOM 741 C CA . ARG A 1 93 ? -20.811 7.401 29.721 1.00 90.19 93 ARG A CA 1
ATOM 742 C C . ARG A 1 93 ? -19.771 6.657 30.564 1.00 90.19 93 ARG A C 1
ATOM 744 O O . ARG A 1 93 ? -19.773 5.422 30.616 1.00 90.19 93 ARG A O 1
ATOM 751 N N . LYS A 1 94 ? -18.911 7.388 31.280 1.00 92.75 94 LYS A N 1
ATOM 752 C CA . LYS A 1 94 ? -17.911 6.827 32.201 1.00 92.75 94 LYS A CA 1
ATOM 753 C C . LYS A 1 94 ? -18.562 6.158 33.412 1.00 92.75 94 LYS A C 1
ATOM 755 O O . LYS A 1 94 ? -18.136 5.068 33.791 1.00 92.75 94 LYS A O 1
ATOM 760 N N . GLN A 1 95 ? -19.598 6.765 33.987 1.00 90.75 95 GLN A N 1
ATOM 761 C CA . GLN A 1 95 ? -20.390 6.200 35.080 1.00 90.75 95 GLN A CA 1
ATOM 762 C C . GLN A 1 95 ? -21.114 4.924 34.631 1.00 90.75 95 GLN A C 1
ATOM 764 O O . GLN A 1 95 ? -20.952 3.892 35.277 1.00 90.75 95 GLN A O 1
ATOM 769 N N . LYS A 1 96 ? -21.780 4.923 33.465 1.00 92.25 96 LYS A N 1
ATOM 770 C CA . LYS A 1 96 ? -22.415 3.720 32.885 1.00 92.25 96 LYS A CA 1
ATOM 771 C C . LYS A 1 96 ? -21.414 2.576 32.691 1.00 92.25 96 LYS A C 1
ATOM 773 O O . LYS A 1 96 ? -21.693 1.430 33.036 1.00 92.25 96 LYS A O 1
ATOM 778 N N . LYS A 1 97 ? -20.208 2.881 32.197 1.00 90.62 97 LYS A N 1
ATOM 779 C CA . LYS A 1 97 ? -19.132 1.887 32.041 1.00 90.62 97 LYS A CA 1
ATOM 780 C C . LYS A 1 97 ? -18.645 1.333 33.386 1.00 90.62 97 LYS A C 1
ATOM 782 O O . LYS A 1 97 ? -18.335 0.145 33.464 1.00 90.62 97 LYS A O 1
ATOM 787 N N . LYS A 1 98 ? -18.567 2.167 34.429 1.00 91.94 98 LYS A N 1
ATOM 788 C CA . LYS A 1 98 ? -18.203 1.734 35.789 1.00 91.94 98 LYS A CA 1
ATOM 789 C C . LYS A 1 98 ? -19.273 0.831 36.398 1.00 91.94 98 LYS A C 1
ATOM 791 O O . LYS A 1 98 ? -18.918 -0.247 36.857 1.00 91.94 98 LYS A O 1
ATOM 796 N N . LEU A 1 99 ? -20.548 1.211 36.307 1.00 87.88 99 LEU A N 1
ATOM 797 C CA . LEU A 1 99 ? -21.670 0.404 36.798 1.00 87.88 99 LEU A CA 1
ATOM 798 C C . LEU A 1 99 ? -21.693 -0.981 36.142 1.00 87.88 99 LEU A C 1
ATOM 800 O O . LEU A 1 99 ? -21.686 -1.981 36.850 1.00 87.88 99 LEU A O 1
ATOM 804 N N . ARG A 1 100 ? -21.555 -1.053 34.809 1.00 86.00 100 ARG A N 1
ATOM 805 C CA . ARG A 1 100 ? -21.460 -2.337 34.088 1.00 86.00 100 ARG A CA 1
ATOM 806 C C . ARG A 1 100 ? -20.262 -3.178 34.541 1.00 86.00 100 ARG A C 1
ATOM 808 O O . ARG A 1 100 ? -20.326 -4.402 34.563 1.00 86.00 100 ARG A O 1
ATOM 815 N N . LYS A 1 101 ? -19.132 -2.544 34.875 1.00 89.06 101 LYS A N 1
ATOM 816 C CA . LYS A 1 101 ? -17.938 -3.254 35.362 1.00 89.06 101 LYS A CA 1
ATOM 817 C C . LYS A 1 101 ? -18.139 -3.787 36.783 1.00 89.06 101 LYS A C 1
ATOM 819 O O . LYS A 1 101 ? -17.714 -4.903 37.062 1.00 89.06 101 LYS A O 1
ATOM 824 N N . GLU A 1 102 ? -18.758 -3.006 37.661 1.00 87.62 102 GLU A N 1
ATOM 825 C CA . GLU A 1 102 ? -19.067 -3.412 39.036 1.00 87.62 102 GLU A CA 1
ATOM 826 C C . GLU A 1 102 ? -20.133 -4.505 39.085 1.00 87.62 102 GLU A C 1
ATOM 828 O O . GLU A 1 102 ? -19.995 -5.443 39.862 1.00 87.62 102 GLU A O 1
ATOM 833 N N . GLU A 1 103 ? -21.149 -4.432 38.229 1.00 84.75 103 GLU A N 1
ATOM 834 C CA . GLU A 1 103 ? -22.165 -5.472 38.074 1.00 84.75 103 GLU A CA 1
ATOM 835 C C . GLU A 1 103 ? -21.543 -6.800 37.638 1.00 84.75 103 GLU A C 1
ATOM 837 O O . GLU A 1 103 ? -21.721 -7.806 38.319 1.00 84.75 103 GLU A O 1
ATOM 842 N N . LYS A 1 104 ? -20.687 -6.782 36.607 1.00 82.25 104 LYS A N 1
ATOM 843 C CA . LYS A 1 104 ? -19.922 -7.967 36.186 1.00 82.25 104 LYS A CA 1
ATOM 844 C C . LYS A 1 104 ? -19.023 -8.518 37.291 1.00 82.25 104 LYS A C 1
ATOM 846 O O . LYS A 1 104 ? -18.841 -9.726 37.390 1.00 82.25 104 LYS A O 1
ATOM 851 N N . LEU A 1 105 ? -18.430 -7.652 38.115 1.00 81.19 105 LEU A N 1
ATOM 852 C CA . LEU A 1 105 ? -17.592 -8.082 39.237 1.00 81.19 105 LEU A CA 1
ATOM 853 C C . LEU A 1 105 ? -18.433 -8.710 40.360 1.00 81.19 105 LEU A C 1
ATOM 855 O O . LEU A 1 105 ? -18.016 -9.701 40.949 1.00 81.19 105 LEU A O 1
ATOM 859 N N . LYS A 1 106 ? -19.622 -8.161 40.635 1.00 80.00 106 LYS A N 1
ATOM 860 C CA . LYS A 1 106 ? -20.574 -8.691 41.622 1.00 80.00 106 LYS A CA 1
ATOM 861 C C . LYS A 1 106 ? -21.206 -10.008 41.170 1.00 80.00 106 LYS A C 1
ATOM 863 O O . LYS A 1 106 ? -21.378 -10.888 42.005 1.00 80.00 106 LYS A O 1
ATOM 868 N N . GLN A 1 107 ? -21.516 -10.156 39.883 1.00 69.31 107 GLN A N 1
ATOM 869 C CA . GLN A 1 107 ? -21.997 -11.413 39.300 1.00 69.31 107 GLN A CA 1
ATOM 870 C C . GLN A 1 107 ? -20.916 -12.497 39.396 1.00 69.31 107 GLN A C 1
ATOM 872 O O . GLN A 1 107 ? -21.154 -13.532 40.011 1.00 69.31 107 GLN A O 1
ATOM 877 N N . LYS A 1 108 ? -19.677 -12.193 38.983 1.00 67.75 108 LYS A N 1
ATOM 878 C CA . LYS A 1 108 ? -18.533 -13.109 39.155 1.00 67.75 108 LYS A CA 1
ATOM 879 C C . LYS A 1 108 ? -18.215 -13.447 40.614 1.00 67.75 108 LYS A C 1
ATOM 881 O O . LYS A 1 108 ? -17.725 -14.533 40.898 1.00 67.75 108 LYS A O 1
ATOM 886 N N . GLY A 1 109 ? -18.465 -12.521 41.540 1.00 61.50 109 GLY A N 1
ATOM 887 C CA . GLY A 1 109 ? -18.306 -12.757 42.976 1.00 61.50 109 GLY A CA 1
ATOM 888 C C . GLY A 1 109 ? -19.386 -13.665 43.574 1.00 61.50 109 GLY A C 1
ATOM 889 O O . GLY A 1 109 ? -19.103 -14.376 44.529 1.00 61.50 109 GLY A O 1
ATOM 890 N N . LYS A 1 110 ? -20.603 -13.675 43.010 1.00 54.66 110 LYS A N 1
ATOM 891 C CA . LYS A 1 110 ? -21.696 -14.571 43.425 1.00 54.66 110 LYS A CA 1
ATOM 892 C C . LYS A 1 110 ? -21.577 -15.977 42.829 1.00 54.66 110 LYS A C 1
ATOM 894 O O . LYS A 1 110 ? -21.964 -16.937 43.481 1.00 54.66 110 LYS A O 1
ATOM 899 N N . GLU A 1 111 ? -20.992 -16.110 41.643 1.00 47.56 111 GLU A N 1
ATOM 900 C CA . GLU A 1 111 ? -20.752 -17.407 40.986 1.00 47.56 111 GLU A CA 1
ATOM 901 C C . GLU A 1 111 ? -19.707 -18.285 41.702 1.00 47.56 111 GLU A C 1
ATOM 903 O O . GLU A 1 111 ? -19.644 -19.484 41.453 1.00 47.56 111 GLU A O 1
ATOM 908 N N . GLN A 1 112 ? -18.910 -17.737 42.630 1.00 46.97 112 GLN A N 1
ATOM 909 C CA . GLN A 1 112 ? -17.942 -18.524 43.408 1.00 46.97 112 GLN A CA 1
ATOM 910 C C . GLN A 1 112 ? -18.530 -19.258 44.629 1.00 46.97 112 GLN A C 1
ATOM 912 O O . GLN A 1 112 ? -17.807 -20.037 45.247 1.00 46.97 112 GLN A O 1
ATOM 917 N N . GLU A 1 113 ? -19.811 -19.068 44.975 1.00 46.28 113 GLU A N 1
ATOM 918 C CA . GLU A 1 113 ? -20.438 -19.725 46.141 1.00 46.28 113 GLU A CA 1
ATOM 919 C C . GLU A 1 113 ? -21.442 -20.840 45.781 1.00 46.28 113 GLU A C 1
ATOM 921 O O . GLU A 1 113 ? -21.854 -21.603 46.653 1.00 46.28 113 GLU A O 1
ATOM 926 N N . SER A 1 114 ? -21.786 -21.018 44.501 1.00 36.88 114 SER A N 1
ATOM 927 C CA . SER A 1 114 ? -22.620 -22.134 44.035 1.00 36.88 114 SER A CA 1
ATOM 928 C C . SER A 1 114 ? -21.917 -22.896 42.914 1.00 36.88 114 SER A C 1
ATOM 930 O O . SER A 1 114 ? -22.055 -22.577 41.736 1.00 36.88 114 SER A O 1
ATOM 932 N N . GLY A 1 115 ? -21.144 -23.916 43.291 1.00 39.41 115 GLY A N 1
ATOM 933 C CA . GLY A 1 115 ? -20.575 -24.867 42.344 1.00 39.41 115 GLY A CA 1
ATOM 934 C C . GLY A 1 115 ? -21.673 -25.649 41.623 1.00 39.41 115 GLY A C 1
ATOM 935 O O . GLY A 1 115 ? -22.267 -26.559 42.196 1.00 39.41 115 GLY A O 1
ATOM 936 N N . SER A 1 116 ? -21.903 -25.317 40.357 1.00 29.97 116 SER A N 1
ATOM 937 C CA . SER A 1 116 ? -22.486 -26.218 39.364 1.00 29.97 116 SER A CA 1
ATOM 938 C C . SER A 1 116 ? -21.875 -25.897 38.003 1.00 29.97 116 SER A C 1
ATOM 940 O O . SER A 1 116 ? -22.284 -24.966 37.312 1.00 29.97 116 SER A O 1
ATOM 942 N N . GLU A 1 117 ? -20.837 -26.652 37.662 1.00 45.25 117 GLU A N 1
ATOM 943 C CA . GLU A 1 117 ? -20.232 -26.692 36.336 1.00 45.25 117 GLU A CA 1
ATOM 944 C C . GLU A 1 117 ? -21.196 -27.439 35.403 1.00 45.25 117 GLU A C 1
ATOM 946 O O . GLU A 1 117 ? -21.228 -28.661 35.453 1.00 45.25 117 GLU A O 1
ATOM 951 N N . ASP A 1 118 ? -22.058 -26.712 34.681 1.00 40.25 118 ASP A N 1
ATOM 952 C CA . ASP A 1 118 ? -22.686 -27.104 33.400 1.00 40.25 118 ASP A CA 1
ATOM 953 C C . ASP A 1 118 ? -23.828 -26.122 33.047 1.00 40.25 118 ASP A C 1
ATOM 955 O O . ASP A 1 118 ? -24.993 -26.502 33.109 1.00 40.25 118 ASP A O 1
ATOM 959 N N . ASP A 1 119 ? -23.530 -24.854 32.707 1.00 41.31 119 ASP A N 1
ATOM 960 C CA . ASP A 1 119 ? -24.444 -24.035 31.867 1.00 41.31 119 ASP A CA 1
ATOM 961 C C . ASP A 1 119 ? -23.814 -22.756 31.261 1.00 41.31 119 ASP A C 1
ATOM 963 O O . ASP A 1 119 ? -24.378 -21.665 31.286 1.00 41.31 119 ASP A O 1
ATOM 967 N N . LEU A 1 120 ? -22.594 -22.836 30.722 1.00 44.06 120 LEU A N 1
ATOM 968 C CA . LEU A 1 120 ? -21.876 -21.654 30.207 1.00 44.06 120 LEU A CA 1
ATOM 969 C C . LEU A 1 120 ? -22.258 -21.223 28.773 1.00 44.06 120 LEU A C 1
ATOM 971 O O . LEU A 1 120 ? -21.445 -20.591 28.098 1.00 44.06 120 LEU A O 1
ATOM 975 N N . CYS A 1 121 ? -23.461 -21.535 28.279 1.00 37.28 121 CYS A N 1
ATOM 976 C CA . CYS A 1 121 ? -23.892 -21.161 26.920 1.00 37.28 121 CYS A CA 1
ATOM 977 C C . CYS A 1 121 ? -25.387 -20.791 26.817 1.00 37.28 121 CYS A C 1
ATOM 979 O O . CYS A 1 121 ? -26.074 -21.270 25.920 1.00 37.28 121 CYS A O 1
ATOM 981 N N . SER A 1 122 ? -25.891 -19.913 27.688 1.00 42.38 122 SER A N 1
ATOM 982 C CA . SER A 1 122 ? -27.160 -19.207 27.436 1.00 42.38 122 SER A CA 1
ATOM 983 C C . SER A 1 122 ? -27.139 -17.796 28.038 1.00 42.38 122 SER A C 1
ATOM 985 O O . SER A 1 122 ? -27.954 -17.464 28.892 1.00 42.38 122 SER A O 1
ATOM 987 N N . ASP A 1 123 ? -26.181 -16.972 27.608 1.00 48.00 123 ASP A N 1
ATOM 988 C CA . ASP A 1 123 ? -26.109 -15.538 27.937 1.00 48.00 123 ASP A CA 1
ATOM 989 C C . ASP A 1 123 ? -26.430 -14.700 26.691 1.00 48.00 123 ASP A C 1
ATOM 991 O O . ASP A 1 123 ? -25.614 -13.906 26.228 1.00 48.00 123 ASP A O 1
ATOM 995 N N . ASP A 1 124 ? -27.613 -14.921 26.112 1.00 49.34 124 ASP A N 1
ATOM 996 C CA . ASP A 1 124 ? -28.280 -13.854 25.370 1.00 49.34 124 ASP A CA 1
ATOM 997 C C . ASP A 1 124 ? -29.109 -13.072 26.390 1.00 49.34 124 ASP A C 1
ATOM 999 O O . ASP A 1 124 ? -30.069 -13.573 26.974 1.00 49.34 124 ASP A O 1
ATOM 1003 N N . GLU A 1 125 ? -28.657 -11.851 26.665 1.00 56.94 125 GLU A N 1
ATOM 1004 C CA . GLU A 1 125 ? -29.233 -10.896 27.609 1.00 56.94 125 GLU A CA 1
ATOM 1005 C C . GLU A 1 125 ? -30.626 -10.480 27.101 1.00 56.94 125 GLU A C 1
ATOM 1007 O O . GLU A 1 125 ? -30.780 -9.508 26.360 1.00 56.94 125 GLU A O 1
ATOM 1012 N N . ILE A 1 126 ? -31.647 -11.263 27.459 1.00 63.59 126 ILE A N 1
ATOM 1013 C CA . ILE A 1 126 ? -33.043 -10.975 27.131 1.00 63.59 126 ILE A CA 1
ATOM 1014 C C . ILE A 1 126 ? -33.408 -9.642 27.807 1.00 63.59 126 ILE A C 1
ATOM 1016 O O . ILE A 1 126 ? -33.295 -9.525 29.033 1.00 63.59 126 ILE A O 1
ATOM 1020 N N . PRO A 1 127 ? -33.812 -8.606 27.050 1.00 72.50 127 PRO A N 1
ATOM 1021 C CA . PRO A 1 127 ? -34.192 -7.326 27.632 1.00 72.50 127 PRO A CA 1
ATOM 1022 C C . PRO A 1 127 ? -35.371 -7.524 28.591 1.00 72.50 127 PRO A C 1
ATOM 1024 O O . PRO A 1 127 ? -36.261 -8.327 28.326 1.00 72.50 127 PRO A O 1
ATOM 1027 N N . SER A 1 128 ? -35.415 -6.762 29.690 1.00 69.38 128 SER A N 1
ATOM 1028 C CA . SER A 1 128 ? -36.424 -6.896 30.762 1.00 69.38 128 SER A CA 1
ATOM 1029 C C . SER A 1 128 ? -37.890 -6.717 30.323 1.00 69.38 128 SER A C 1
ATOM 1031 O O . SER A 1 128 ? -38.782 -6.792 31.160 1.00 69.38 128 SER A O 1
ATOM 1033 N N . ASP A 1 129 ? -38.121 -6.418 29.046 1.00 70.06 129 ASP A N 1
ATOM 1034 C CA . ASP A 1 129 ? -39.420 -6.203 28.404 1.00 70.06 129 ASP A CA 1
ATOM 1035 C C . ASP A 1 129 ? -39.933 -7.451 27.649 1.00 70.06 129 ASP A C 1
ATOM 1037 O O . ASP A 1 129 ? -41.016 -7.430 27.075 1.00 70.06 129 ASP A O 1
ATOM 1041 N N . VAL A 1 130 ? -39.167 -8.550 27.623 1.00 70.06 130 VAL A N 1
ATOM 1042 C CA . VAL A 1 130 ? -39.529 -9.785 26.906 1.00 70.06 130 VAL A CA 1
ATOM 1043 C C . VAL A 1 130 ? -39.911 -10.881 27.902 1.00 70.06 130 VAL A C 1
ATOM 1045 O O . VAL A 1 130 ? -39.076 -11.370 28.664 1.00 70.06 130 VAL A O 1
ATOM 1048 N N . ASP A 1 131 ? -41.188 -11.278 27.888 1.00 76.88 131 ASP A N 1
ATOM 1049 C CA . ASP A 1 131 ? -41.726 -12.355 28.725 1.00 76.88 131 ASP A CA 1
ATOM 1050 C C . ASP A 1 131 ? -41.579 -13.720 28.028 1.00 76.88 131 ASP A C 1
ATOM 1052 O O . ASP A 1 131 ? -42.281 -14.040 27.068 1.00 76.88 131 ASP A O 1
ATOM 1056 N N . MET A 1 132 ? -40.680 -14.566 28.538 1.00 71.00 132 MET A N 1
ATOM 1057 C CA . MET A 1 132 ? -40.465 -15.936 28.042 1.00 71.00 132 MET A CA 1
ATOM 1058 C C . MET A 1 132 ? -41.682 -16.863 28.230 1.00 71.00 132 MET A C 1
ATOM 1060 O O . MET A 1 132 ? -41.693 -17.972 27.692 1.00 71.00 132 MET A O 1
ATOM 1064 N N . ALA A 1 133 ? -42.704 -16.452 28.989 1.00 73.00 133 ALA A N 1
ATOM 1065 C CA . ALA A 1 133 ? -43.952 -17.196 29.147 1.00 73.00 133 ALA A CA 1
ATOM 1066 C C . ALA A 1 133 ? -45.039 -16.827 28.113 1.00 73.00 133 ALA A C 1
ATOM 1068 O O . ALA A 1 133 ? -46.126 -17.418 28.151 1.00 73.00 133 ALA A O 1
ATOM 1069 N N . ASP A 1 134 ? -44.765 -15.903 27.184 1.00 82.44 134 ASP A N 1
ATOM 1070 C CA . ASP A 1 134 ? -45.704 -15.483 26.137 1.00 82.44 134 ASP A CA 1
ATOM 1071 C C . ASP A 1 134 ? -46.096 -16.671 25.219 1.00 82.44 134 ASP A C 1
ATOM 1073 O O . ASP A 1 134 ? -45.225 -17.432 24.771 1.00 82.44 134 ASP A O 1
ATOM 1077 N N . PRO A 1 135 ? -47.398 -16.859 24.909 1.00 79.06 135 PRO A N 1
ATOM 1078 C CA . PRO A 1 135 ? -47.881 -17.808 23.903 1.00 79.06 135 PRO A CA 1
ATOM 1079 C C . PRO A 1 135 ? -47.104 -17.830 22.578 1.00 79.06 135 PRO A C 1
ATOM 1081 O O . PRO A 1 135 ? -47.025 -18.894 21.962 1.00 79.06 135 PRO A O 1
ATOM 1084 N N . PHE A 1 136 ? -46.533 -16.699 22.153 1.00 76.75 136 PHE A N 1
ATOM 1085 C CA . PHE A 1 136 ? -45.713 -16.592 20.945 1.00 76.75 136 PHE A CA 1
ATOM 1086 C C . PHE A 1 136 ? -44.400 -17.394 21.062 1.00 76.75 136 PHE A C 1
ATOM 1088 O O . PHE A 1 136 ? -44.129 -18.263 20.232 1.00 76.75 136 PHE A O 1
ATOM 1095 N N . PHE A 1 137 ? -43.640 -17.201 22.147 1.00 75.38 137 PHE A N 1
ATOM 1096 C CA . PHE A 1 137 ? -42.330 -17.838 22.368 1.00 75.38 137 PHE A CA 1
ATOM 1097 C C . PHE A 1 137 ? -42.419 -19.241 22.988 1.00 75.38 137 PHE A C 1
ATOM 1099 O O . PHE A 1 137 ? -41.511 -20.064 22.854 1.00 75.38 137 PHE A O 1
ATOM 1106 N N . ARG A 1 138 ? -43.544 -19.582 23.625 1.00 73.56 138 ARG A N 1
ATOM 1107 C CA . ARG A 1 138 ? -43.751 -20.892 24.265 1.00 73.56 138 ARG A CA 1
ATOM 1108 C C . ARG A 1 138 ? -43.741 -22.078 23.290 1.00 73.56 138 ARG A C 1
ATOM 1110 O O . ARG A 1 138 ? -43.534 -23.217 23.723 1.00 73.56 138 ARG A O 1
ATOM 1117 N N . SER A 1 139 ? -43.995 -21.836 22.005 1.00 64.06 139 SER A N 1
ATOM 1118 C CA . SER A 1 139 ? -43.902 -22.866 20.963 1.00 64.06 139 SER A CA 1
ATOM 1119 C C . SER A 1 139 ? -42.446 -23.221 20.616 1.00 64.06 139 SER A C 1
ATOM 1121 O O . SER A 1 139 ? -42.154 -24.388 20.359 1.00 64.06 139 SER A O 1
ATOM 1123 N N . GLU A 1 140 ? -41.530 -22.255 20.734 1.00 64.50 140 GLU A N 1
ATOM 1124 C CA . GLU A 1 140 ? -40.098 -22.370 20.427 1.00 64.50 140 GLU A CA 1
ATOM 1125 C C . GLU A 1 140 ? -39.308 -23.044 21.570 1.00 64.50 140 GLU A C 1
ATOM 1127 O O . GLU A 1 140 ? -38.409 -23.843 21.338 1.00 64.50 140 GLU A O 1
ATOM 1132 N N . HIS A 1 141 ? -39.666 -22.806 22.839 1.00 58.94 141 HIS A N 1
ATOM 1133 C CA . HIS A 1 141 ? -38.901 -23.325 23.990 1.00 58.94 141 HIS A CA 1
ATOM 1134 C C . HIS A 1 141 ? -39.212 -24.781 24.395 1.00 58.94 141 HIS A C 1
ATOM 1136 O O . HIS A 1 141 ? -38.504 -25.363 25.220 1.00 58.94 141 HIS A O 1
ATOM 1142 N N . GLN A 1 142 ? -40.246 -25.416 23.832 1.00 55.34 142 GLN A N 1
ATOM 1143 C CA . GLN A 1 142 ? -40.577 -26.815 24.155 1.00 55.34 142 GLN A CA 1
ATOM 1144 C C . GLN A 1 142 ? -39.673 -27.845 23.460 1.00 55.34 142 GLN A C 1
ATOM 1146 O O . GLN A 1 142 ? -39.703 -29.020 23.828 1.00 55.34 142 GLN A O 1
ATOM 1151 N N . VAL A 1 143 ? -38.834 -27.434 22.502 1.00 52.97 143 VAL A N 1
ATOM 1152 C CA . VAL A 1 143 ? -37.906 -28.350 21.815 1.00 52.97 143 VAL A CA 1
ATOM 1153 C C . VAL A 1 143 ? -36.592 -28.596 22.566 1.00 52.97 143 VAL A C 1
ATOM 1155 O O . VAL A 1 143 ? -35.926 -29.588 22.277 1.00 52.97 143 VAL A O 1
ATOM 1158 N N . SER A 1 144 ? -36.225 -27.783 23.566 1.00 52.38 144 SER A N 1
ATOM 1159 C CA . SER A 1 144 ? -34.923 -27.908 24.251 1.00 52.38 144 SER A CA 1
ATOM 1160 C C . SER A 1 144 ? -34.955 -28.624 25.610 1.00 52.38 144 SER A C 1
ATOM 1162 O O . SER A 1 144 ? -33.899 -28.939 26.156 1.00 52.38 144 SER A O 1
ATOM 1164 N N . THR A 1 145 ? -36.128 -28.970 26.158 1.00 49.00 145 THR A N 1
ATOM 1165 C CA . THR A 1 145 ? -36.238 -29.568 27.506 1.00 49.00 145 THR A CA 1
ATOM 1166 C C . THR A 1 145 ? -37.092 -30.837 27.568 1.00 49.00 145 THR A C 1
ATOM 1168 O O . THR A 1 145 ? -38.002 -30.948 28.383 1.00 49.00 145 THR A O 1
ATOM 1171 N N . VAL A 1 146 ? -36.778 -31.873 26.779 1.00 43.28 146 VAL A N 1
ATOM 1172 C CA . VAL A 1 146 ? -37.350 -33.215 27.025 1.00 43.28 146 VAL A CA 1
ATOM 1173 C C . VAL A 1 146 ? -36.286 -34.309 26.960 1.00 43.28 146 VAL A C 1
ATOM 1175 O O . VAL A 1 146 ? -35.906 -34.822 25.908 1.00 43.28 146 VAL A O 1
ATOM 1178 N N . LYS A 1 147 ? -35.846 -34.725 28.154 1.00 48.59 147 LYS A N 1
ATOM 1179 C CA . LYS A 1 147 ? -35.199 -36.018 28.395 1.00 48.59 147 LYS A CA 1
ATOM 1180 C C . LYS A 1 147 ? -36.129 -37.148 27.931 1.00 48.59 147 LYS A C 1
ATOM 1182 O O . LYS A 1 147 ? -37.298 -37.195 28.302 1.00 48.59 147 LYS A O 1
ATOM 1187 N N . LYS A 1 148 ? -35.551 -38.065 27.146 1.00 47.75 148 LYS A N 1
ATOM 1188 C CA . LYS A 1 148 ? -36.071 -39.361 26.670 1.00 47.75 148 LYS A CA 1
ATOM 1189 C C . LYS A 1 148 ? -37.287 -39.898 27.439 1.00 47.75 148 LYS A C 1
ATOM 1191 O O . LYS A 1 148 ? -37.131 -40.377 28.558 1.00 47.75 148 LYS A O 1
ATOM 1196 N N . ASN A 1 149 ? -38.429 -40.000 26.753 1.00 37.81 149 ASN A N 1
ATOM 1197 C CA . ASN A 1 149 ? -39.331 -41.147 26.872 1.00 37.81 149 ASN A CA 1
ATOM 1198 C C . ASN A 1 149 ? -40.227 -41.324 25.628 1.00 37.81 149 ASN A C 1
ATOM 1200 O O . ASN A 1 149 ? -40.943 -40.421 25.229 1.00 37.81 149 ASN A O 1
ATOM 1204 N N . LYS A 1 150 ? -40.182 -42.553 25.088 1.00 38.38 150 LYS A N 1
ATOM 1205 C CA . LYS A 1 150 ? -41.160 -43.266 24.234 1.00 38.38 150 LYS A CA 1
ATOM 1206 C C . LYS A 1 150 ? -41.651 -42.658 22.900 1.00 38.38 150 LYS A C 1
ATOM 1208 O O . LYS A 1 150 ? -42.583 -41.877 22.842 1.00 38.38 150 LYS A O 1
ATOM 1213 N N . LYS A 1 151 ? -41.087 -43.243 21.832 1.00 41.25 151 LYS A N 1
ATOM 1214 C CA . LYS A 1 151 ? -41.697 -43.784 20.594 1.00 41.25 151 LYS A CA 1
ATOM 1215 C C . LYS A 1 151 ? -43.048 -43.228 20.088 1.00 41.25 151 LYS A C 1
ATOM 1217 O O . LYS A 1 151 ? -44.081 -43.469 20.700 1.00 41.25 151 LYS A O 1
ATOM 1222 N N . ALA A 1 152 ? -42.965 -42.819 18.814 1.00 43.28 152 ALA A N 1
ATOM 1223 C CA . ALA A 1 152 ? -43.913 -43.003 17.707 1.00 43.28 152 ALA A CA 1
ATOM 1224 C C . ALA A 1 152 ? -45.206 -42.170 17.710 1.00 43.28 152 ALA A C 1
ATOM 1226 O O . ALA A 1 152 ? -46.141 -42.508 18.425 1.00 43.28 152 ALA A O 1
ATOM 1227 N N . ASN A 1 153 ? -45.315 -41.204 16.783 1.00 31.84 153 ASN A N 1
ATOM 1228 C CA . ASN A 1 153 ? -46.248 -41.344 15.655 1.00 31.84 153 ASN A CA 1
ATOM 1229 C C . ASN A 1 153 ? -46.097 -40.271 14.556 1.00 31.84 153 ASN A C 1
ATOM 1231 O O . ASN A 1 153 ? -45.762 -39.125 14.830 1.00 31.84 153 ASN A O 1
ATOM 1235 N N . SER A 1 154 ? -46.444 -40.709 13.343 1.00 37.28 154 SER A N 1
ATOM 1236 C CA . SER A 1 154 ? -46.936 -39.966 12.171 1.00 37.28 154 SER A CA 1
ATOM 1237 C C . SER A 1 154 ? -46.048 -38.911 11.507 1.00 37.28 154 SER A C 1
ATOM 1239 O O . SER A 1 154 ? -46.221 -37.702 11.636 1.00 37.28 154 SER A O 1
ATOM 1241 N N . GLU A 1 155 ? -45.201 -39.451 10.646 1.00 43.84 155 GLU A N 1
ATOM 1242 C CA . GLU A 1 155 ? -44.847 -38.983 9.309 1.00 43.84 155 GLU A CA 1
ATOM 1243 C C . GLU A 1 155 ? -46.090 -38.578 8.481 1.00 43.84 155 GLU A C 1
ATOM 1245 O O . GLU A 1 155 ? -46.578 -39.334 7.651 1.00 43.84 155 GLU A O 1
ATOM 1250 N N . VAL A 1 156 ? -46.642 -37.389 8.729 1.00 46.94 156 VAL A N 1
ATOM 1251 C CA . VAL A 1 156 ? -47.460 -36.650 7.750 1.00 46.94 156 VAL A CA 1
ATOM 1252 C C . VAL A 1 156 ? -47.103 -35.180 7.895 1.00 46.94 156 VAL A C 1
ATOM 1254 O O . VAL A 1 156 ? -47.837 -34.365 8.448 1.00 46.94 156 VAL A O 1
ATOM 1257 N N . GLU A 1 157 ? -45.900 -34.845 7.452 1.00 50.56 157 GLU A N 1
ATOM 1258 C CA . GLU A 1 157 ? -45.544 -33.454 7.242 1.00 50.56 157 GLU A CA 1
ATOM 1259 C C . GLU A 1 157 ? -46.362 -32.956 6.047 1.00 50.56 157 GLU A C 1
ATOM 1261 O O . GLU A 1 157 ? -46.090 -33.337 4.905 1.00 50.56 157 GLU A O 1
ATOM 1266 N N . SER A 1 158 ? -47.420 -32.189 6.340 1.00 61.69 158 SER A N 1
ATOM 1267 C CA . SER A 1 158 ? -48.254 -31.516 5.339 1.00 61.69 158 SER A CA 1
ATOM 1268 C C . SER A 1 158 ? -47.362 -30.817 4.314 1.00 61.69 158 SER A C 1
ATOM 1270 O O . SER A 1 158 ? -46.321 -30.262 4.674 1.00 61.69 158 SER A O 1
ATOM 1272 N N . GLU A 1 159 ? -47.758 -30.820 3.041 1.00 66.56 159 GLU A N 1
ATOM 1273 C CA . GLU A 1 159 ? -47.034 -30.097 1.987 1.00 66.56 159 GLU A CA 1
ATOM 1274 C C . GLU A 1 159 ? -46.825 -28.622 2.360 1.00 66.56 159 GLU A C 1
ATOM 1276 O O . GLU A 1 159 ? -45.775 -28.061 2.069 1.00 66.56 159 GLU A O 1
ATOM 1281 N N . GLU A 1 160 ? -47.749 -28.037 3.125 1.00 67.31 160 GLU A N 1
ATOM 1282 C CA . GLU A 1 160 ? -47.641 -26.684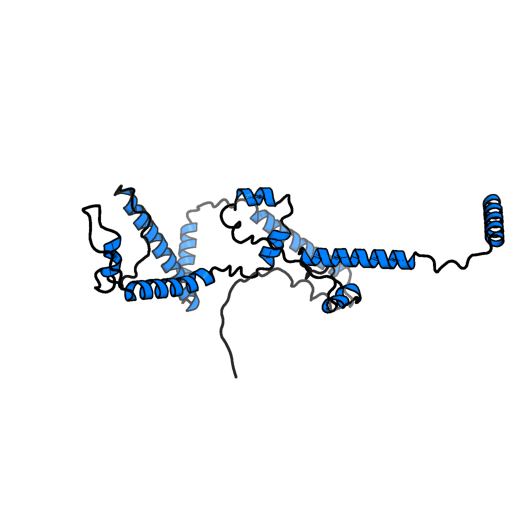 3.677 1.00 67.31 160 GLU A CA 1
ATOM 1283 C C . GLU A 1 160 ? -46.502 -26.536 4.696 1.00 67.31 160 GLU A C 1
ATOM 1285 O O . GLU A 1 160 ? -45.847 -25.502 4.745 1.00 67.31 160 GLU A O 1
ATOM 1290 N N . ALA A 1 161 ? -46.223 -27.562 5.507 1.00 74.75 161 ALA A N 1
ATOM 1291 C CA . ALA A 1 161 ? -45.105 -27.540 6.450 1.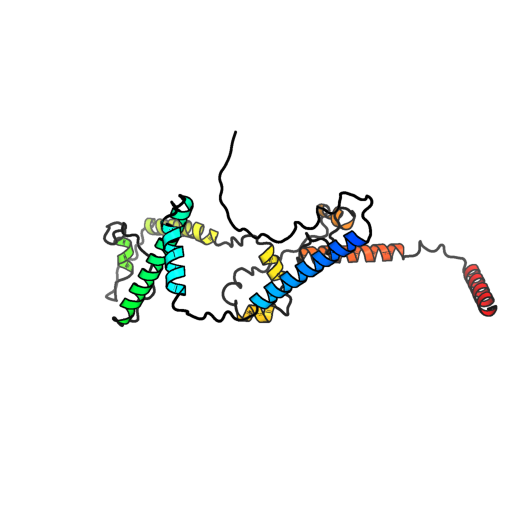00 74.75 161 ALA A CA 1
ATOM 1292 C C . ALA A 1 161 ? -43.760 -27.662 5.719 1.00 74.75 161 ALA A C 1
ATOM 1294 O O . ALA A 1 161 ? -42.789 -27.023 6.118 1.00 74.75 161 ALA A O 1
ATOM 1295 N N . LYS A 1 162 ? -43.715 -28.415 4.613 1.00 76.88 162 LYS A N 1
ATOM 1296 C CA . LYS A 1 162 ? -42.538 -28.476 3.732 1.00 76.88 162 LYS A CA 1
ATOM 1297 C C . LYS A 1 162 ? -42.321 -27.161 2.989 1.00 76.88 162 LYS A C 1
ATOM 1299 O O . LYS A 1 162 ? -41.191 -26.697 2.925 1.00 76.88 162 LYS A O 1
ATOM 1304 N N . GLN A 1 163 ? -43.392 -26.544 2.488 1.00 79.25 163 GLN A N 1
ATOM 1305 C CA . GLN A 1 163 ? -43.339 -25.222 1.859 1.00 79.25 163 GLN A CA 1
ATOM 1306 C C . GLN A 1 163 ? -42.876 -24.159 2.852 1.00 79.25 163 GLN A C 1
ATOM 1308 O O . GLN A 1 163 ? -41.942 -23.432 2.550 1.00 79.25 163 GLN A O 1
ATOM 1313 N N . ARG A 1 164 ? -43.425 -24.141 4.073 1.00 81.19 164 ARG A N 1
ATOM 1314 C CA . ARG A 1 164 ? -42.971 -23.218 5.123 1.00 81.19 164 ARG A CA 1
ATOM 1315 C C . ARG A 1 164 ? -41.516 -23.435 5.510 1.00 81.19 164 ARG A C 1
ATOM 1317 O O . ARG A 1 164 ? -40.812 -22.459 5.714 1.00 81.19 164 ARG A O 1
ATOM 1324 N N . LYS A 1 165 ? -41.048 -24.684 5.598 1.00 82.12 165 LYS A N 1
ATOM 1325 C CA . LYS A 1 165 ? -39.627 -24.973 5.848 1.00 82.12 165 LYS A CA 1
ATOM 1326 C C . LYS A 1 165 ? -38.733 -24.500 4.704 1.00 82.12 165 LYS A C 1
ATOM 1328 O O . LYS A 1 165 ? -37.693 -23.923 4.985 1.00 82.12 165 LYS A O 1
ATOM 1333 N N . ALA A 1 166 ? -39.153 -24.686 3.454 1.00 81.44 166 ALA A N 1
ATOM 1334 C CA . ALA A 1 166 ? -38.421 -24.205 2.284 1.00 81.44 166 ALA A CA 1
ATOM 1335 C C . ALA A 1 166 ? -38.413 -22.666 2.179 1.00 81.44 166 ALA A C 1
ATOM 1337 O O . ALA A 1 166 ? -37.390 -22.082 1.839 1.00 81.44 166 ALA A O 1
ATOM 1338 N N . GLU A 1 167 ? -39.521 -21.995 2.509 1.00 79.88 167 GLU A N 1
ATOM 1339 C CA . GLU A 1 167 ? -39.591 -20.528 2.590 1.00 79.88 167 GLU A CA 1
ATOM 1340 C C . GLU A 1 167 ? -38.689 -19.980 3.707 1.00 79.88 167 GLU A C 1
ATOM 1342 O O . GLU A 1 167 ? -38.007 -18.977 3.508 1.00 79.88 167 GLU A O 1
ATOM 1347 N N . LEU A 1 168 ? -38.636 -20.659 4.861 1.00 79.31 168 LEU A N 1
ATOM 1348 C CA . LEU A 1 168 ? -37.757 -20.300 5.979 1.00 79.31 168 LEU A CA 1
ATOM 1349 C C . LEU A 1 168 ? -36.275 -20.526 5.621 1.00 79.31 168 LEU A C 1
ATOM 1351 O O . LEU A 1 168 ? -35.432 -19.683 5.917 1.00 79.31 168 LEU A O 1
ATOM 1355 N N . GLU A 1 169 ? -35.962 -21.632 4.938 1.00 79.81 169 GLU A N 1
ATOM 1356 C CA . GLU A 1 169 ? -34.619 -21.928 4.425 1.00 79.81 169 GLU A CA 1
ATOM 1357 C C . GLU A 1 169 ? -34.154 -20.866 3.420 1.00 79.81 169 GLU A C 1
ATOM 1359 O O . GLU A 1 169 ? -33.019 -20.413 3.521 1.00 79.81 169 GLU A O 1
ATOM 1364 N N . LEU A 1 170 ? -35.027 -20.389 2.523 1.00 77.56 170 LEU A N 1
ATOM 1365 C CA . LEU A 1 170 ? -34.706 -19.309 1.581 1.00 77.56 170 LEU A CA 1
ATOM 1366 C C . LEU A 1 170 ? -34.418 -17.974 2.294 1.00 77.56 170 LEU A C 1
ATOM 1368 O O . LEU A 1 170 ? -33.490 -17.265 1.913 1.00 77.56 170 LEU A O 1
ATOM 1372 N N . LEU A 1 171 ? -35.181 -17.648 3.343 1.00 74.50 171 LEU A N 1
ATOM 1373 C CA . LEU A 1 171 ? -35.008 -16.415 4.121 1.00 74.50 171 LEU A CA 1
ATOM 1374 C C . LEU A 1 171 ? -33.700 -16.447 4.936 1.00 74.50 171 LEU A C 1
ATOM 1376 O O . LEU A 1 171 ? -32.965 -15.462 4.954 1.00 74.50 171 LEU A O 1
ATOM 1380 N N . LEU A 1 172 ? -33.348 -17.598 5.528 1.00 73.75 172 LEU A N 1
ATOM 1381 C CA . LEU A 1 172 ? -32.040 -17.787 6.173 1.00 73.75 172 LEU A CA 1
ATOM 1382 C C . LEU A 1 172 ? -30.885 -17.885 5.170 1.00 73.75 172 LEU A C 1
ATOM 1384 O O . LEU A 1 172 ? -29.769 -17.495 5.509 1.00 73.75 172 LEU A O 1
ATOM 1388 N N . MET A 1 173 ? -31.105 -18.407 3.962 1.00 63.19 173 MET A N 1
ATOM 1389 C CA . MET A 1 173 ? -30.088 -18.410 2.907 1.00 63.19 173 MET A CA 1
ATOM 1390 C C . MET A 1 173 ? -29.779 -16.990 2.430 1.00 63.19 173 MET A C 1
ATOM 1392 O O . MET A 1 173 ? -28.622 -16.707 2.180 1.00 63.19 173 MET A O 1
ATOM 1396 N N . GLU A 1 174 ? -30.731 -16.054 2.387 1.00 59.50 174 GLU A N 1
ATOM 1397 C CA . GLU A 1 174 ? -30.429 -14.656 2.023 1.00 59.50 174 GLU A CA 1
ATOM 1398 C C . GLU A 1 174 ? -29.575 -13.936 3.097 1.00 59.50 174 GLU A C 1
ATOM 1400 O O . GLU A 1 174 ? -28.698 -13.124 2.776 1.00 59.50 174 GLU A O 1
ATOM 1405 N N . GLU A 1 175 ? -29.753 -14.293 4.375 1.00 57.19 175 GLU A N 1
ATOM 1406 C CA . GLU A 1 175 ? -28.940 -13.789 5.493 1.00 57.19 175 GLU A CA 1
ATOM 1407 C C . GLU A 1 175 ? -27.553 -14.463 5.573 1.00 57.19 175 GLU A C 1
ATOM 1409 O O . GLU A 1 175 ? -26.561 -13.782 5.833 1.00 57.19 175 GLU A O 1
ATOM 1414 N N . ASN A 1 176 ? -27.449 -15.760 5.247 1.00 52.66 176 ASN A N 1
ATOM 1415 C CA . ASN A 1 176 ? -26.183 -16.512 5.241 1.00 52.66 176 ASN A CA 1
ATOM 1416 C C . ASN A 1 176 ? -25.396 -16.410 3.915 1.00 52.66 176 ASN A C 1
ATOM 1418 O O . ASN A 1 176 ? -24.173 -16.463 3.926 1.00 52.66 176 ASN A O 1
ATOM 1422 N N . ASP A 1 177 ? -26.029 -16.179 2.764 1.00 49.72 177 ASP A N 1
ATOM 1423 C CA . ASP A 1 177 ? -25.341 -15.927 1.482 1.00 49.72 177 ASP A CA 1
ATOM 1424 C C . ASP A 1 177 ? -24.896 -14.462 1.356 1.00 49.72 177 ASP A C 1
ATOM 1426 O O . ASP A 1 177 ? -24.027 -14.121 0.550 1.00 49.72 177 ASP A O 1
ATOM 1430 N N . SER A 1 178 ? -25.383 -13.589 2.243 1.00 51.78 178 SER A N 1
ATOM 1431 C CA . SER A 1 178 ? -24.708 -12.326 2.556 1.00 51.78 178 SER A CA 1
ATOM 1432 C C . SER A 1 178 ? -23.332 -12.545 3.215 1.00 51.78 178 SER A C 1
ATOM 1434 O O . SER A 1 178 ? -22.506 -11.623 3.218 1.00 51.78 178 SER A O 1
ATOM 1436 N N . GLU A 1 179 ? -23.062 -13.755 3.727 1.00 49.91 179 GLU A N 1
ATOM 1437 C CA . GLU A 1 179 ? -21.743 -14.240 4.153 1.00 49.91 179 GLU A CA 1
ATOM 1438 C C . GLU A 1 179 ? -20.933 -14.868 3.010 1.00 49.91 179 GLU A C 1
ATOM 1440 O O . GLU A 1 179 ? -19.839 -15.398 3.247 1.00 49.91 179 GLU A O 1
ATOM 1445 N N . VAL A 1 180 ? -21.347 -14.698 1.745 1.00 51.34 180 VAL A N 1
ATOM 1446 C CA . VAL A 1 180 ? -20.366 -14.545 0.665 1.00 51.34 180 VAL A CA 1
ATOM 1447 C C . VAL A 1 180 ? -19.590 -13.263 0.954 1.00 51.34 180 VAL A C 1
ATOM 1449 O O . VAL A 1 180 ? -19.807 -12.204 0.375 1.00 51.34 180 VAL A O 1
ATOM 1452 N N . GLN A 1 181 ? -18.669 -13.375 1.910 1.00 56.03 181 GLN A N 1
ATOM 1453 C CA . GLN A 1 181 ? -17.386 -12.715 1.904 1.00 56.03 181 GLN A CA 1
ATOM 1454 C C . GLN A 1 181 ? -17.501 -11.244 1.506 1.00 56.03 181 GLN A C 1
ATOM 1456 O O . GLN A 1 181 ? -16.878 -10.818 0.531 1.00 56.03 181 GLN A O 1
ATOM 1461 N N . LYS A 1 182 ? -18.221 -10.426 2.285 1.00 59.09 182 LYS A N 1
ATOM 1462 C CA . LYS A 1 182 ? -17.957 -8.978 2.315 1.00 59.09 182 LYS A CA 1
ATOM 1463 C C . LYS A 1 182 ? -16.576 -8.765 2.944 1.00 59.09 182 LYS A C 1
ATOM 1465 O O . LYS A 1 182 ? -16.413 -8.210 4.025 1.00 59.09 182 LYS A O 1
ATOM 1470 N N . SER A 1 183 ? -15.551 -9.253 2.250 1.00 66.94 183 SER A N 1
ATOM 1471 C CA . SER A 1 183 ? -14.158 -8.906 2.434 1.00 66.94 183 SER A CA 1
ATOM 1472 C C . SER A 1 183 ? -14.063 -7.440 2.060 1.00 66.94 183 SER A C 1
ATOM 1474 O O . SER A 1 183 ? -13.827 -7.086 0.907 1.00 66.94 183 SER A O 1
ATOM 1476 N N . HIS A 1 184 ? -14.351 -6.571 3.026 1.00 74.62 184 HIS A N 1
ATOM 1477 C CA . HIS A 1 184 ? -14.233 -5.142 2.821 1.00 74.62 184 HIS A CA 1
ATOM 1478 C C . HIS A 1 184 ? -12.818 -4.843 2.328 1.00 74.62 184 HIS A C 1
ATOM 1480 O O . HIS A 1 184 ? -11.825 -5.260 2.936 1.00 74.62 184 HIS A O 1
ATOM 1486 N N . PHE A 1 185 ? -12.738 -4.145 1.196 1.00 82.12 185 PHE A N 1
ATOM 1487 C CA . PHE A 1 185 ? -11.470 -3.784 0.592 1.00 82.12 185 PHE A CA 1
ATOM 1488 C C . PHE A 1 185 ? -10.696 -2.881 1.552 1.00 82.12 185 PHE A C 1
ATOM 1490 O O . PHE A 1 185 ? -11.055 -1.728 1.783 1.00 82.12 185 PHE A O 1
ATOM 1497 N N . ASN A 1 186 ? -9.616 -3.412 2.118 1.00 87.00 186 ASN A N 1
ATOM 1498 C CA . ASN A 1 186 ? -8.715 -2.658 2.971 1.00 87.00 186 ASN A CA 1
ATOM 1499 C C . ASN A 1 186 ? -7.317 -2.677 2.358 1.00 87.00 186 ASN A C 1
ATOM 1501 O O . ASN A 1 186 ? -6.567 -3.644 2.506 1.00 87.00 186 ASN A O 1
ATOM 1505 N N . MET A 1 187 ? -6.954 -1.564 1.718 1.00 85.81 187 MET A N 1
ATOM 1506 C CA . MET A 1 187 ? -5.652 -1.368 1.081 1.00 85.81 187 MET A CA 1
ATOM 1507 C C . MET A 1 187 ? -4.480 -1.671 2.029 1.00 85.81 187 MET A C 1
ATOM 1509 O O . MET A 1 187 ? -3.499 -2.291 1.624 1.00 85.81 187 MET A O 1
ATOM 1513 N N . LYS A 1 188 ? -4.581 -1.287 3.308 1.00 88.19 188 LYS A N 1
ATOM 1514 C CA . LYS A 1 188 ? -3.531 -1.539 4.307 1.00 88.19 188 LYS A CA 1
ATOM 1515 C C . LYS A 1 188 ? -3.426 -3.027 4.646 1.00 88.19 188 LYS A C 1
ATOM 1517 O O . LYS A 1 188 ? -2.321 -3.549 4.756 1.00 88.19 188 LYS A O 1
ATOM 1522 N N . SER A 1 189 ? -4.559 -3.725 4.757 1.00 85.00 189 SER A N 1
ATOM 1523 C CA . SER A 1 189 ? -4.567 -5.177 4.983 1.00 85.00 189 SER A CA 1
ATOM 1524 C C . SER A 1 189 ? -3.940 -5.934 3.812 1.00 85.00 189 SER A C 1
ATOM 1526 O O . SER A 1 189 ? -3.146 -6.846 4.042 1.00 85.00 189 SER A O 1
ATOM 1528 N N . ILE A 1 190 ? -4.252 -5.526 2.578 1.00 83.88 190 ILE A N 1
ATOM 1529 C CA . ILE A 1 190 ? -3.697 -6.120 1.356 1.00 83.88 190 ILE A CA 1
ATOM 1530 C C . ILE A 1 190 ? -2.185 -5.888 1.311 1.00 83.88 190 ILE A C 1
ATOM 1532 O O . ILE A 1 190 ? -1.414 -6.839 1.206 1.00 83.88 190 ILE A O 1
ATOM 1536 N N . GLN A 1 191 ? -1.736 -4.646 1.514 1.00 86.56 191 GLN A N 1
ATOM 1537 C CA . GLN A 1 191 ? -0.309 -4.322 1.577 1.00 86.56 191 GLN A CA 1
ATOM 1538 C C . GLN A 1 191 ? 0.425 -5.147 2.632 1.00 86.56 191 GLN A C 1
ATOM 1540 O O . GLN A 1 191 ? 1.506 -5.654 2.353 1.00 86.56 191 GLN A O 1
ATOM 1545 N N . ASP A 1 192 ? -0.136 -5.306 3.829 1.00 84.38 192 ASP A N 1
ATOM 1546 C CA . ASP A 1 192 ? 0.484 -6.112 4.879 1.00 84.38 192 ASP A CA 1
ATOM 1547 C C . ASP A 1 192 ? 0.577 -7.591 4.482 1.00 84.38 192 ASP A C 1
ATOM 1549 O O . ASP A 1 192 ? 1.605 -8.224 4.718 1.00 84.38 192 ASP A O 1
ATOM 1553 N N . GLN A 1 193 ? -0.474 -8.153 3.879 1.00 81.31 193 GLN A N 1
ATOM 1554 C CA . GLN A 1 193 ? -0.505 -9.551 3.434 1.00 81.31 193 GLN A CA 1
ATOM 1555 C C . GLN A 1 193 ? 0.501 -9.831 2.310 1.00 81.31 193 GLN A C 1
ATOM 1557 O O . GLN A 1 193 ? 1.132 -10.893 2.300 1.00 81.31 193 GLN A O 1
ATOM 1562 N N . GLU A 1 194 ? 0.673 -8.886 1.386 1.00 81.69 194 GLU A N 1
ATOM 1563 C CA . GLU A 1 194 ? 1.594 -9.006 0.254 1.00 81.69 194 GLU A CA 1
ATOM 1564 C C . GLU A 1 194 ? 3.048 -8.704 0.640 1.00 81.69 194 GLU A C 1
ATOM 1566 O O . GLU A 1 194 ? 3.953 -9.454 0.267 1.00 81.69 194 GLU A O 1
ATOM 1571 N N . ASN A 1 195 ? 3.276 -7.664 1.451 1.00 77.06 195 ASN A N 1
ATOM 1572 C CA . ASN A 1 195 ? 4.605 -7.266 1.928 1.00 77.06 195 ASN A CA 1
ATOM 1573 C C . ASN A 1 195 ? 5.123 -8.136 3.082 1.00 77.06 195 ASN A C 1
ATOM 1575 O O . ASN A 1 195 ? 6.315 -8.065 3.411 1.00 77.06 195 ASN A O 1
ATOM 1579 N N . ASP A 1 196 ? 4.278 -8.971 3.703 1.00 64.94 196 ASP A N 1
ATOM 1580 C CA . ASP A 1 196 ? 4.687 -10.028 4.631 1.00 64.94 196 ASP A CA 1
ATOM 1581 C C . ASP A 1 196 ? 5.505 -11.082 3.856 1.00 64.94 196 ASP A C 1
ATOM 1583 O O . ASP A 1 196 ? 5.067 -12.193 3.551 1.00 64.94 196 ASP A O 1
ATOM 1587 N N . GLY A 1 197 ? 6.753 -10.736 3.536 1.00 59.66 197 GLY A N 1
ATOM 1588 C CA . GLY A 1 197 ? 7.712 -11.636 2.923 1.00 59.66 197 GLY A CA 1
ATOM 1589 C C . GLY A 1 197 ? 7.880 -12.904 3.762 1.00 59.66 197 GLY A C 1
ATOM 1590 O O . GLY A 1 197 ? 7.625 -12.928 4.972 1.00 59.66 197 GLY A O 1
ATOM 1591 N N . LYS A 1 198 ? 8.370 -13.970 3.121 1.00 58.19 198 LYS A N 1
ATOM 1592 C CA . LYS A 1 198 ? 8.550 -15.334 3.668 1.00 58.19 198 LYS A CA 1
ATOM 1593 C C . LYS A 1 198 ? 9.135 -15.392 5.101 1.00 58.19 198 LYS A C 1
ATOM 1595 O O . LYS A 1 198 ? 8.886 -16.350 5.827 1.00 58.19 198 LYS A O 1
ATOM 1600 N N . LYS A 1 199 ? 9.867 -14.358 5.540 1.00 57.19 199 LYS A N 1
ATOM 1601 C CA . LYS A 1 199 ? 10.471 -14.222 6.879 1.00 57.19 199 LYS A CA 1
ATOM 1602 C C . LYS A 1 199 ? 9.504 -13.753 7.988 1.00 57.19 199 LYS A C 1
ATOM 1604 O O . LYS A 1 199 ? 9.642 -14.214 9.118 1.00 57.19 199 LYS A O 1
ATOM 1609 N N . LYS A 1 200 ? 8.506 -12.900 7.706 1.00 57.53 200 LYS A N 1
ATOM 1610 C CA . LYS A 1 200 ? 7.510 -12.443 8.709 1.00 57.53 200 LYS A CA 1
ATOM 1611 C C . LYS A 1 200 ? 6.325 -13.403 8.857 1.00 57.53 200 LYS A C 1
ATOM 1613 O O . LYS A 1 200 ? 5.750 -13.489 9.945 1.00 57.53 200 LYS A O 1
ATOM 1618 N N . LYS A 1 201 ? 6.039 -14.210 7.825 1.00 59.00 201 LYS A N 1
ATOM 1619 C CA . LYS A 1 201 ? 5.009 -15.266 7.863 1.00 59.00 201 LYS A CA 1
ATOM 1620 C C . LYS A 1 201 ? 5.228 -16.260 9.014 1.00 59.00 201 LYS A C 1
ATOM 1622 O O . LYS A 1 201 ? 4.276 -16.568 9.724 1.00 59.00 201 LYS A O 1
ATOM 1627 N N . ARG A 1 202 ? 6.477 -16.657 9.314 1.00 59.62 202 ARG A N 1
ATOM 1628 C CA . ARG A 1 202 ? 6.781 -17.580 10.434 1.00 59.62 202 ARG A CA 1
ATOM 1629 C C . ARG A 1 202 ? 6.407 -17.024 11.815 1.00 59.62 202 ARG A C 1
ATOM 1631 O O . ARG A 1 202 ? 5.952 -17.784 12.660 1.00 59.62 202 ARG A O 1
ATOM 1638 N N . ARG A 1 203 ? 6.559 -15.714 12.055 1.00 60.03 203 ARG A N 1
ATOM 1639 C CA . ARG A 1 203 ? 6.264 -15.108 13.372 1.00 60.03 203 ARG A CA 1
ATOM 1640 C C . ARG A 1 203 ? 4.774 -14.815 13.566 1.00 60.03 203 ARG A C 1
ATOM 1642 O O . ARG A 1 203 ? 4.287 -14.855 14.691 1.00 60.03 203 ARG A O 1
ATOM 1649 N N . LYS A 1 204 ? 4.050 -14.530 12.479 1.00 58.66 204 LYS A N 1
ATOM 1650 C CA . LYS A 1 204 ? 2.614 -14.193 12.498 1.00 58.66 204 LYS A CA 1
ATOM 1651 C C . LYS A 1 204 ? 1.728 -15.447 12.481 1.00 58.66 204 LYS A C 1
ATOM 1653 O O . LYS A 1 204 ? 0.718 -15.465 13.179 1.00 58.66 204 LYS A O 1
ATOM 1658 N N . GLN A 1 205 ? 2.152 -16.519 11.802 1.00 58.19 205 GLN A N 1
ATOM 1659 C CA . GLN A 1 205 ? 1.454 -17.810 11.832 1.00 58.19 205 GLN A CA 1
ATOM 1660 C C . GLN A 1 205 ? 1.484 -18.496 13.208 1.00 58.19 205 GLN A C 1
ATOM 1662 O O . GLN A 1 205 ? 0.600 -19.286 13.499 1.00 58.19 205 GLN A O 1
ATOM 1667 N N . LEU A 1 206 ? 2.426 -18.184 14.106 1.00 57.91 206 LEU A N 1
ATOM 1668 C CA . LEU A 1 206 ? 2.359 -18.713 15.478 1.00 57.91 206 LEU A CA 1
ATOM 1669 C C . LEU A 1 206 ? 1.287 -18.033 16.350 1.00 57.91 206 LEU A C 1
ATOM 1671 O O . LEU A 1 206 ? 0.917 -18.593 17.373 1.00 57.91 206 LEU A O 1
ATOM 1675 N N . LYS A 1 207 ? 0.794 -16.839 15.978 1.00 57.50 207 LYS A N 1
ATOM 1676 C CA . LYS A 1 207 ? -0.127 -16.044 16.817 1.00 57.50 207 LYS A CA 1
ATOM 1677 C C . LYS A 1 207 ? -1.529 -15.839 16.226 1.00 57.50 207 LYS A C 1
ATOM 1679 O O . LYS A 1 207 ? -2.376 -15.285 16.915 1.00 57.50 207 LYS A O 1
ATOM 1684 N N . LYS A 1 208 ? -1.782 -16.213 14.963 1.00 55.25 208 LYS A N 1
ATOM 1685 C CA . LYS A 1 208 ? -3.047 -15.907 14.255 1.00 55.25 208 LYS A CA 1
ATOM 1686 C C . LYS A 1 208 ? -3.544 -17.024 13.318 1.00 55.25 208 LYS A C 1
ATOM 1688 O O . LYS A 1 208 ? -4.073 -16.710 12.258 1.00 55.25 208 LYS A O 1
ATOM 1693 N N . LYS A 1 209 ? -3.366 -18.300 13.680 1.00 51.59 209 LYS A N 1
ATOM 1694 C CA . LYS A 1 209 ? -3.812 -19.439 12.848 1.00 51.59 209 LYS A CA 1
ATOM 1695 C C . LYS A 1 209 ? -5.333 -19.515 12.660 1.00 51.59 209 LYS A C 1
ATOM 1697 O O . LYS A 1 209 ? -5.787 -19.739 11.558 1.00 51.59 209 LYS A O 1
ATOM 1702 N N . ASN A 1 210 ? -6.146 -19.173 13.657 1.00 47.50 210 ASN A N 1
ATOM 1703 C CA . ASN A 1 210 ? -7.576 -19.509 13.553 1.00 47.50 210 ASN A CA 1
ATOM 1704 C C . ASN A 1 210 ? -8.490 -18.424 12.946 1.00 47.50 210 ASN A C 1
ATOM 1706 O O . ASN A 1 210 ? -9.659 -18.699 12.729 1.00 47.50 210 ASN A O 1
ATOM 1710 N N . ILE A 1 211 ? -8.011 -17.197 12.682 1.00 51.50 211 ILE A N 1
ATOM 1711 C CA . ILE A 1 211 ? -8.900 -16.069 12.290 1.00 51.50 211 ILE A CA 1
ATOM 1712 C C . ILE A 1 211 ? -8.598 -15.519 10.888 1.00 51.50 211 ILE A C 1
ATOM 1714 O O . ILE A 1 211 ? -9.458 -14.918 10.256 1.00 51.50 211 ILE A O 1
ATOM 1718 N N . LYS A 1 212 ? -7.377 -15.698 10.369 1.00 52.72 212 LYS A N 1
ATOM 1719 C CA . LYS A 1 212 ? -6.989 -15.123 9.068 1.00 52.72 212 LYS A CA 1
ATOM 1720 C C . LYS A 1 212 ? -7.043 -16.101 7.901 1.00 52.72 212 LYS A C 1
ATOM 1722 O O . LYS A 1 212 ? -6.951 -15.641 6.772 1.00 52.72 212 LYS A O 1
ATOM 1727 N N . GLU A 1 213 ? -7.193 -17.395 8.166 1.00 51.47 213 GLU A N 1
ATOM 1728 C CA . GLU A 1 213 ? -7.164 -18.439 7.134 1.00 51.47 213 GLU A CA 1
ATOM 1729 C C . GLU A 1 213 ? -8.440 -18.444 6.266 1.00 51.47 213 GLU A C 1
ATOM 1731 O O . GLU A 1 213 ? -8.368 -18.813 5.100 1.00 51.47 213 GLU A O 1
ATOM 1736 N N . ASN A 1 214 ? -9.560 -17.897 6.766 1.00 47.56 214 ASN A N 1
ATOM 1737 C CA . ASN A 1 214 ? -10.810 -17.767 5.999 1.00 47.56 214 ASN A CA 1
ATOM 1738 C C . ASN A 1 214 ? -10.922 -16.479 5.154 1.00 47.56 214 ASN A C 1
ATOM 1740 O O . ASN A 1 214 ? -11.734 -16.436 4.243 1.00 47.56 214 ASN A O 1
ATOM 1744 N N . ILE A 1 215 ? -10.120 -15.436 5.425 1.00 52.44 215 ILE A N 1
ATOM 1745 C CA . ILE A 1 215 ? -10.101 -14.186 4.619 1.00 52.44 215 ILE A CA 1
ATOM 1746 C C . ILE A 1 215 ? -8.947 -14.206 3.607 1.00 52.44 215 ILE A C 1
ATOM 1748 O O . ILE A 1 215 ? -8.908 -13.422 2.662 1.00 52.44 215 ILE A O 1
ATOM 1752 N N . THR A 1 216 ? -7.995 -15.131 3.762 1.00 54.03 216 THR A N 1
ATOM 1753 C CA . THR A 1 216 ? -7.047 -15.492 2.703 1.00 54.03 216 THR A CA 1
ATOM 1754 C C . THR A 1 216 ? -7.744 -16.326 1.633 1.00 54.03 216 THR A C 1
ATOM 1756 O O . THR A 1 216 ? -7.312 -17.434 1.328 1.00 54.03 216 THR A O 1
ATOM 1759 N N . ASN A 1 217 ? -8.818 -15.789 1.054 1.00 55.38 217 ASN A N 1
ATOM 1760 C CA . ASN A 1 217 ? -9.218 -16.183 -0.284 1.00 55.38 217 ASN A CA 1
ATOM 1761 C C . ASN A 1 217 ? -7.969 -16.025 -1.155 1.00 55.38 217 ASN A C 1
ATOM 1763 O O . ASN A 1 217 ? -7.286 -14.999 -1.093 1.00 55.38 217 ASN A O 1
ATOM 1767 N N . ASN A 1 218 ? -7.593 -17.098 -1.843 1.00 60.66 218 ASN A N 1
ATOM 1768 C CA . ASN A 1 218 ? -6.445 -17.112 -2.734 1.00 60.66 218 ASN A CA 1
ATOM 1769 C C . ASN A 1 218 ? -6.646 -16.002 -3.766 1.00 60.66 218 ASN A C 1
ATOM 1771 O O . ASN A 1 218 ? -7.521 -16.091 -4.622 1.00 60.66 218 ASN A O 1
ATOM 1775 N N . ASP A 1 219 ? -5.906 -14.908 -3.603 1.00 69.94 219 ASP A N 1
ATOM 1776 C CA . ASP A 1 219 ? -5.979 -13.773 -4.509 1.00 69.94 219 ASP A CA 1
ATOM 1777 C C . ASP A 1 219 ? -5.257 -14.155 -5.805 1.00 69.94 219 ASP A C 1
ATOM 1779 O O . ASP A 1 219 ? -4.040 -13.985 -5.939 1.00 69.94 219 ASP A O 1
ATOM 1783 N N . ASP A 1 220 ? -6.022 -14.766 -6.709 1.00 82.19 220 ASP A N 1
ATOM 1784 C CA . ASP A 1 220 ? -5.596 -15.223 -8.033 1.00 82.19 220 ASP A CA 1
ATOM 1785 C C . ASP A 1 220 ? -5.684 -14.105 -9.085 1.00 82.19 220 ASP A C 1
ATOM 1787 O O . ASP A 1 220 ? -5.506 -14.343 -10.282 1.00 82.19 220 ASP A O 1
ATOM 1791 N N . PHE A 1 221 ? -5.951 -12.866 -8.661 1.00 85.06 221 PHE A N 1
ATOM 1792 C CA . PHE A 1 221 ? -6.038 -11.734 -9.567 1.00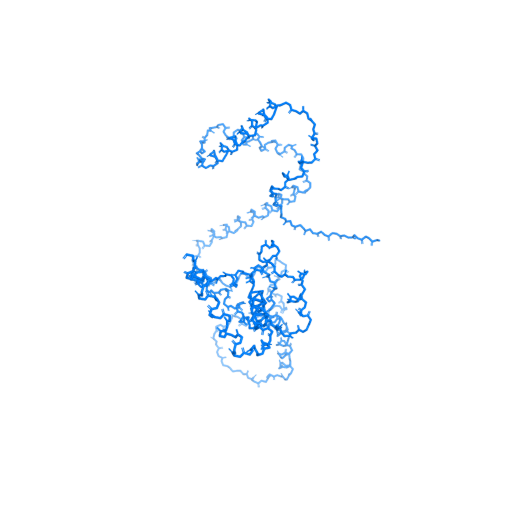 85.06 221 PHE A CA 1
ATOM 1793 C C . PHE A 1 221 ? -4.675 -11.427 -10.203 1.00 85.06 221 PHE A C 1
ATOM 1795 O O . PHE A 1 221 ? -3.671 -11.188 -9.525 1.00 85.06 221 PHE A O 1
ATOM 1802 N N . GLN A 1 222 ? -4.645 -11.392 -11.536 1.00 88.81 222 GLN A N 1
ATOM 1803 C CA . GLN A 1 222 ? -3.483 -10.987 -12.321 1.00 88.81 222 GLN A CA 1
ATOM 1804 C C . GLN A 1 222 ? -3.836 -9.769 -13.167 1.00 88.81 222 GLN A C 1
ATOM 1806 O O . GLN A 1 222 ? -4.865 -9.738 -13.838 1.00 88.81 222 GLN A O 1
ATOM 1811 N N . VAL A 1 223 ? -2.963 -8.761 -13.140 1.00 90.06 223 VAL A N 1
ATOM 1812 C CA . VAL A 1 223 ? -3.110 -7.570 -13.980 1.00 90.06 223 VAL A CA 1
ATOM 1813 C C . VAL A 1 223 ? -2.784 -7.927 -15.425 1.00 90.06 223 VAL A C 1
ATOM 1815 O O . VAL A 1 223 ? -1.692 -8.426 -15.703 1.00 90.06 223 VAL A O 1
ATOM 1818 N N . ASP A 1 224 ? -3.701 -7.617 -16.338 1.00 93.69 224 ASP A N 1
ATOM 1819 C CA . ASP A 1 224 ? -3.444 -7.698 -17.772 1.00 93.69 224 ASP A CA 1
ATOM 1820 C C . ASP A 1 224 ? -2.563 -6.524 -18.220 1.00 93.69 224 ASP A C 1
ATOM 1822 O O . ASP A 1 224 ? -2.938 -5.355 -18.128 1.00 93.69 224 ASP A O 1
ATOM 1826 N N . ILE A 1 225 ? -1.360 -6.851 -18.689 1.00 90.44 225 ILE A N 1
ATOM 1827 C CA . ILE A 1 225 ? -0.347 -5.877 -19.110 1.00 90.44 225 ILE A CA 1
ATOM 1828 C C . ILE A 1 225 ? -0.428 -5.570 -20.616 1.00 90.44 225 ILE A C 1
ATOM 1830 O O . ILE A 1 225 ? 0.299 -4.713 -21.132 1.00 90.44 225 ILE A O 1
ATOM 1834 N N . THR A 1 226 ? -1.281 -6.303 -21.330 1.00 92.25 226 THR A N 1
ATOM 1835 C CA . THR A 1 226 ? -1.479 -6.177 -22.777 1.00 92.25 226 THR A CA 1
ATOM 1836 C C . THR A 1 226 ? -2.654 -5.278 -23.146 1.00 92.25 226 THR A C 1
ATOM 1838 O O . THR A 1 226 ? -2.805 -4.945 -24.314 1.00 92.25 226 THR A O 1
ATOM 1841 N N . ASP A 1 227 ? -3.437 -4.827 -22.164 1.00 94.56 227 ASP A N 1
ATOM 1842 C CA . ASP A 1 227 ? -4.573 -3.933 -22.379 1.00 94.56 227 ASP A CA 1
ATOM 1843 C C . ASP A 1 227 ? -4.119 -2.520 -22.803 1.00 94.56 227 ASP A C 1
ATOM 1845 O O . ASP A 1 227 ? -3.376 -1.822 -22.099 1.00 94.56 227 ASP A O 1
ATOM 1849 N N . ASP A 1 228 ? -4.619 -2.082 -23.962 1.00 94.38 228 ASP A N 1
ATOM 1850 C CA . ASP A 1 228 ? -4.334 -0.787 -24.583 1.00 94.38 228 ASP A CA 1
ATOM 1851 C C . ASP A 1 228 ? -4.678 0.401 -23.677 1.00 94.38 228 ASP A C 1
ATOM 1853 O O . ASP A 1 228 ? -4.006 1.437 -23.736 1.00 94.38 228 ASP A O 1
ATOM 1857 N N . ARG A 1 229 ? -5.671 0.261 -22.786 1.00 91.69 229 ARG A N 1
ATOM 1858 C CA . ARG A 1 229 ? -6.049 1.318 -21.829 1.00 91.69 229 ARG A CA 1
ATOM 1859 C C . ARG A 1 229 ? -4.902 1.683 -20.890 1.00 91.69 229 ARG A C 1
ATOM 1861 O O . ARG A 1 229 ? -4.824 2.819 -20.428 1.00 91.69 229 ARG A O 1
ATOM 1868 N N . PHE A 1 230 ? -3.994 0.744 -20.638 1.00 91.56 230 PHE A N 1
ATOM 1869 C CA . PHE A 1 230 ? -2.834 0.929 -19.769 1.00 91.56 230 PHE A CA 1
ATOM 1870 C C . PHE A 1 230 ? -1.529 1.156 -20.541 1.00 91.56 230 PHE A C 1
ATOM 1872 O O . PHE A 1 230 ? -0.475 1.326 -19.924 1.00 91.56 230 PHE A O 1
ATOM 1879 N N . SER A 1 231 ? -1.574 1.240 -21.876 1.00 91.94 231 SER A N 1
ATOM 1880 C CA . SER A 1 231 ? -0.399 1.516 -22.721 1.00 91.94 231 SER A CA 1
ATOM 1881 C C . SER A 1 231 ? 0.355 2.781 -22.287 1.00 91.94 231 SER A C 1
ATOM 1883 O O . SER A 1 231 ? 1.589 2.805 -22.239 1.00 91.94 231 SER A O 1
ATOM 1885 N N . ALA A 1 232 ? -0.385 3.807 -21.858 1.00 93.75 232 ALA A N 1
ATOM 1886 C CA . ALA A 1 232 ? 0.152 5.090 -21.426 1.00 93.75 232 ALA A CA 1
ATOM 1887 C C . ALA A 1 232 ? 1.095 4.992 -20.206 1.00 93.75 232 ALA A C 1
ATOM 1889 O O . ALA A 1 232 ? 1.986 5.835 -20.078 1.00 93.75 232 ALA A O 1
ATOM 1890 N N . LEU A 1 233 ? 0.967 3.955 -19.362 1.00 92.69 233 LEU A N 1
ATOM 1891 C CA . LEU A 1 233 ? 1.876 3.684 -18.232 1.00 92.69 233 LEU A CA 1
ATOM 1892 C C . LEU A 1 233 ? 3.293 3.313 -18.693 1.00 92.69 233 LEU A C 1
ATOM 1894 O O . LEU A 1 233 ? 4.279 3.529 -17.976 1.00 92.69 233 LEU A O 1
ATOM 1898 N N . PHE A 1 234 ? 3.403 2.719 -19.880 1.00 92.25 234 PHE A N 1
ATOM 1899 C CA . PHE A 1 234 ? 4.667 2.255 -20.441 1.00 92.25 234 PHE A CA 1
ATOM 1900 C C . PHE A 1 234 ? 5.307 3.303 -21.346 1.00 92.25 234 PHE A C 1
ATOM 1902 O O . PHE A 1 234 ? 6.526 3.450 -21.308 1.00 92.25 234 PHE A O 1
ATOM 1909 N N . THR A 1 235 ? 4.497 4.050 -22.100 1.00 91.50 235 THR A N 1
ATOM 1910 C CA . THR A 1 235 ? 4.980 4.997 -23.114 1.00 91.50 235 THR A CA 1
ATOM 1911 C C . THR A 1 235 ? 5.168 6.418 -22.585 1.00 91.50 235 THR A C 1
ATOM 1913 O O . THR A 1 235 ? 6.151 7.074 -22.921 1.00 91.50 235 THR A O 1
ATOM 1916 N N . SER A 1 236 ? 4.236 6.933 -21.776 1.00 93.19 236 SER A N 1
ATOM 1917 C CA . SER A 1 236 ? 4.262 8.342 -21.362 1.00 93.19 236 SER A CA 1
ATOM 1918 C C . SER A 1 236 ? 5.035 8.540 -20.058 1.00 93.19 236 SER A C 1
ATOM 1920 O O . SER A 1 236 ? 4.945 7.715 -19.152 1.00 93.19 236 SER A O 1
ATOM 1922 N N . HIS A 1 237 ? 5.748 9.664 -19.922 1.00 91.50 237 HIS A N 1
ATOM 1923 C CA . HIS A 1 237 ? 6.454 9.986 -18.676 1.00 91.50 237 HIS A CA 1
ATOM 1924 C C . HIS A 1 237 ? 5.507 10.409 -17.539 1.00 91.50 237 HIS A C 1
ATOM 1926 O O . HIS A 1 237 ? 5.801 10.164 -16.374 1.00 91.50 237 HIS A O 1
ATOM 1932 N N . HIS A 1 238 ? 4.362 11.012 -17.874 1.00 91.12 238 HIS A N 1
ATOM 1933 C CA . HIS A 1 238 ? 3.405 11.544 -16.899 1.00 91.12 238 HIS A CA 1
ATOM 1934 C C . HIS A 1 238 ? 2.743 10.467 -16.036 1.00 91.12 238 HIS A C 1
ATOM 1936 O O . HIS A 1 238 ? 2.402 10.739 -14.891 1.00 91.12 238 HIS A O 1
ATOM 1942 N N . PHE A 1 239 ? 2.586 9.252 -16.565 1.00 91.75 239 PHE A N 1
ATOM 1943 C CA . PHE A 1 239 ? 1.987 8.128 -15.841 1.00 91.75 239 PHE A CA 1
ATOM 1944 C C . PHE A 1 239 ? 3.039 7.115 -15.358 1.00 91.75 239 PHE A C 1
ATOM 1946 O O . PHE A 1 239 ? 2.745 5.938 -15.146 1.00 91.75 239 PHE A O 1
ATOM 1953 N N . ASN A 1 240 ? 4.292 7.553 -15.200 1.00 90.38 240 ASN A N 1
ATOM 1954 C CA . ASN A 1 240 ? 5.358 6.708 -14.683 1.00 90.38 240 ASN A CA 1
ATOM 1955 C C . ASN A 1 240 ? 5.160 6.406 -13.199 1.00 90.38 240 ASN A C 1
ATOM 1957 O O . ASN A 1 240 ? 5.102 7.303 -12.367 1.00 90.38 240 ASN A O 1
ATOM 1961 N N . ILE A 1 241 ? 5.159 5.120 -12.868 1.00 92.62 241 ILE A N 1
ATOM 19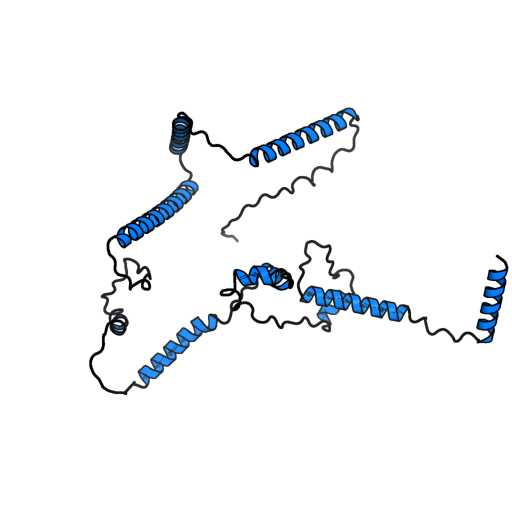62 C CA . ILE A 1 241 ? 5.183 4.653 -11.487 1.00 92.62 241 ILE A CA 1
ATOM 1963 C C . ILE A 1 241 ? 6.605 4.805 -10.930 1.00 92.62 241 ILE A C 1
ATOM 1965 O O . ILE A 1 241 ? 7.518 4.116 -11.395 1.00 92.62 241 ILE A O 1
ATOM 1969 N N . ASP A 1 242 ? 6.777 5.672 -9.930 1.00 91.69 242 ASP A N 1
ATOM 1970 C CA . ASP A 1 242 ? 8.046 5.885 -9.229 1.00 91.69 242 ASP A CA 1
ATOM 1971 C C . ASP A 1 242 ? 7.990 5.342 -7.784 1.00 91.69 242 ASP A C 1
ATOM 1973 O O . ASP A 1 242 ? 7.178 5.807 -6.981 1.00 91.69 242 ASP A O 1
ATOM 1977 N N . PRO A 1 243 ? 8.852 4.373 -7.416 1.00 92.75 243 PRO A N 1
ATOM 1978 C CA . PRO A 1 243 ? 8.981 3.898 -6.041 1.00 92.75 243 PRO A CA 1
ATOM 1979 C C . PRO A 1 243 ? 9.432 4.944 -5.008 1.00 92.75 243 PRO A C 1
ATOM 1981 O O . PRO A 1 243 ? 9.315 4.670 -3.812 1.00 92.75 243 PRO A O 1
ATOM 1984 N N . ALA A 1 244 ? 9.999 6.076 -5.439 1.00 93.12 244 ALA A N 1
ATOM 1985 C CA . ALA A 1 244 ? 10.429 7.169 -4.567 1.00 93.12 244 ALA A CA 1
ATOM 1986 C C . ALA A 1 244 ? 9.276 8.098 -4.146 1.00 93.12 244 ALA A C 1
ATOM 1988 O O . ALA A 1 244 ? 9.416 8.834 -3.169 1.00 93.12 244 ALA A O 1
ATOM 1989 N N . GLU A 1 245 ? 8.137 8.047 -4.840 1.00 93.00 245 GLU A N 1
ATOM 1990 C CA . GLU A 1 245 ? 6.973 8.870 -4.518 1.00 93.00 245 GLU A CA 1
ATOM 1991 C C . GLU A 1 245 ? 6.267 8.362 -3.248 1.00 93.00 245 GLU A C 1
ATOM 1993 O O . GLU A 1 245 ? 6.026 7.160 -3.104 1.00 93.00 245 GLU A O 1
ATOM 1998 N N . PRO A 1 246 ? 5.846 9.242 -2.322 1.00 93.19 246 PRO A N 1
ATOM 1999 C CA . PRO A 1 246 ? 5.181 8.834 -1.080 1.00 93.19 246 PRO A CA 1
ATOM 2000 C C . PRO A 1 246 ? 3.816 8.171 -1.315 1.00 93.19 246 PRO A C 1
ATOM 2002 O O . PRO A 1 246 ? 3.335 7.401 -0.481 1.00 93.19 246 PRO A O 1
ATOM 2005 N N . GLN A 1 247 ? 3.183 8.445 -2.458 1.00 90.94 247 GLN A N 1
ATOM 2006 C CA . GLN A 1 247 ? 1.921 7.820 -2.858 1.00 90.94 247 GLN A CA 1
ATOM 2007 C C . GLN A 1 247 ? 2.109 6.380 -3.359 1.00 90.94 247 GLN A C 1
ATOM 2009 O O . GLN A 1 247 ? 1.131 5.643 -3.502 1.00 90.94 247 GLN A O 1
ATOM 2014 N N . PHE A 1 248 ? 3.351 5.949 -3.594 1.00 93.00 248 PHE A N 1
ATOM 2015 C CA . PHE A 1 248 ? 3.652 4.618 -4.086 1.00 93.00 248 PHE A CA 1
ATOM 2016 C C . PHE A 1 248 ? 3.279 3.538 -3.067 1.00 93.00 248 PHE A C 1
ATOM 2018 O O . PHE A 1 248 ? 3.785 3.481 -1.942 1.00 93.00 248 PHE A O 1
ATOM 2025 N N . ARG A 1 249 ? 2.406 2.620 -3.485 1.00 92.44 249 ARG A N 1
ATOM 2026 C CA . ARG A 1 249 ? 2.011 1.453 -2.696 1.00 92.44 249 ARG A CA 1
ATOM 2027 C C . ARG A 1 249 ? 2.586 0.186 -3.315 1.00 92.44 249 ARG A C 1
ATOM 2029 O O . ARG A 1 249 ? 2.247 -0.177 -4.439 1.00 92.44 249 ARG A O 1
ATOM 2036 N N . LYS A 1 250 ? 3.434 -0.502 -2.546 1.00 90.62 250 LYS A N 1
ATOM 2037 C CA . LYS A 1 250 ? 4.025 -1.794 -2.916 1.00 90.62 250 LYS A CA 1
ATOM 2038 C C . LYS A 1 250 ? 2.958 -2.880 -2.853 1.00 90.62 250 LYS A C 1
ATOM 2040 O O . LYS A 1 250 ? 2.591 -3.318 -1.761 1.00 90.62 250 LYS A O 1
ATOM 2045 N N . THR A 1 251 ? 2.458 -3.249 -4.025 1.00 90.88 251 THR A N 1
ATOM 2046 C CA . THR A 1 251 ? 1.507 -4.342 -4.258 1.00 90.88 251 THR A CA 1
ATOM 2047 C C . THR A 1 251 ? 2.058 -5.238 -5.364 1.00 90.88 251 THR A C 1
ATOM 2049 O O . THR A 1 251 ? 2.851 -4.777 -6.191 1.00 90.88 251 THR A O 1
ATOM 2052 N N . LYS A 1 252 ? 1.633 -6.503 -5.426 1.00 90.12 252 LYS A N 1
ATOM 2053 C CA . LYS A 1 252 ? 2.100 -7.441 -6.466 1.00 90.12 252 LYS A CA 1
ATOM 2054 C C . LYS A 1 252 ? 1.818 -6.928 -7.879 1.00 90.12 252 LYS A C 1
ATOM 2056 O O . LYS A 1 252 ? 2.677 -7.020 -8.750 1.00 90.12 252 LYS A O 1
ATOM 2061 N N . ALA A 1 253 ? 0.630 -6.363 -8.088 1.00 91.31 253 ALA A N 1
ATOM 2062 C CA . ALA A 1 253 ? 0.218 -5.732 -9.340 1.00 91.31 253 ALA A CA 1
ATOM 2063 C C . ALA A 1 253 ? 1.214 -4.650 -9.792 1.00 91.31 253 ALA A C 1
ATOM 2065 O O . ALA A 1 253 ? 1.651 -4.629 -10.943 1.00 91.31 253 ALA A O 1
ATOM 2066 N N . MET A 1 254 ? 1.615 -3.784 -8.860 1.00 92.50 254 MET A N 1
ATOM 2067 C CA . MET A 1 254 ? 2.546 -2.695 -9.133 1.00 92.50 254 MET A CA 1
ATOM 2068 C C . MET A 1 254 ? 3.946 -3.209 -9.488 1.00 92.50 254 MET A C 1
ATOM 2070 O O . MET A 1 254 ? 4.565 -2.725 -10.437 1.00 92.50 254 MET A O 1
ATOM 2074 N N . ASP A 1 255 ? 4.419 -4.236 -8.781 1.00 91.88 255 ASP A N 1
ATOM 2075 C CA . ASP A 1 255 ? 5.701 -4.884 -9.068 1.00 91.88 255 ASP A CA 1
ATOM 2076 C C . ASP A 1 255 ? 5.710 -5.534 -10.462 1.00 91.88 255 ASP A C 1
ATOM 2078 O O . ASP A 1 255 ? 6.698 -5.423 -11.193 1.00 91.88 255 ASP A O 1
ATOM 2082 N N . VAL A 1 256 ? 4.600 -6.165 -10.865 1.00 93.62 256 VAL A N 1
ATOM 2083 C CA . VAL A 1 256 ? 4.431 -6.747 -12.205 1.00 93.62 256 VAL A CA 1
ATOM 2084 C C . VAL A 1 256 ? 4.551 -5.665 -13.280 1.00 93.62 256 VAL A C 1
ATOM 2086 O O . VAL A 1 256 ? 5.364 -5.819 -14.195 1.00 93.62 256 VAL A O 1
ATOM 2089 N N . ILE A 1 257 ? 3.842 -4.542 -13.134 1.00 93.94 257 ILE A N 1
ATOM 2090 C CA . ILE A 1 257 ? 3.888 -3.418 -14.084 1.00 93.94 257 ILE A CA 1
ATOM 2091 C C . ILE A 1 257 ? 5.305 -2.832 -14.182 1.00 93.94 257 ILE A C 1
ATOM 2093 O O . ILE A 1 257 ? 5.823 -2.640 -15.285 1.00 93.94 257 ILE A O 1
ATOM 2097 N N . ILE A 1 258 ? 5.972 -2.589 -13.047 1.00 93.56 258 ILE A N 1
ATOM 2098 C CA . ILE A 1 258 ? 7.351 -2.075 -13.031 1.00 93.56 258 ILE A CA 1
ATOM 2099 C C . ILE A 1 258 ? 8.298 -3.065 -13.716 1.00 93.56 258 ILE A C 1
ATOM 2101 O O . ILE A 1 258 ? 9.129 -2.663 -14.533 1.00 93.56 258 ILE A O 1
ATOM 2105 N N . SER A 1 259 ? 8.172 -4.360 -13.413 1.00 93.38 259 SER A N 1
ATOM 2106 C CA . SER A 1 259 ? 9.019 -5.395 -14.007 1.00 93.38 259 SER A CA 1
ATOM 2107 C C . SER A 1 259 ? 8.850 -5.470 -15.524 1.00 93.38 259 SER A C 1
ATOM 2109 O O . SER A 1 259 ? 9.843 -5.576 -16.244 1.00 93.38 259 SER A O 1
ATOM 2111 N N . GLU A 1 260 ? 7.619 -5.343 -16.019 1.00 93.94 260 GLU A N 1
ATOM 2112 C CA . GLU A 1 260 ? 7.325 -5.372 -17.446 1.00 93.94 260 GLU A CA 1
ATOM 2113 C C . GLU A 1 260 ? 7.858 -4.127 -18.151 1.00 93.94 260 GLU A C 1
ATOM 2115 O O . GLU A 1 260 ? 8.507 -4.226 -19.189 1.00 93.94 260 GLU A O 1
ATOM 2120 N N . LYS A 1 261 ? 7.717 -2.951 -17.536 1.00 92.88 261 LYS A N 1
ATOM 2121 C CA . LYS A 1 261 ? 8.325 -1.719 -18.047 1.00 92.88 261 LYS A CA 1
ATOM 2122 C C . LYS A 1 261 ? 9.845 -1.818 -18.153 1.00 92.88 261 LYS A C 1
ATOM 2124 O O . LYS A 1 261 ? 10.430 -1.384 -19.145 1.00 92.88 261 LYS A O 1
ATOM 2129 N N . LEU A 1 262 ? 10.495 -2.400 -17.144 1.00 92.69 262 LEU A N 1
ATOM 2130 C CA . LEU A 1 262 ? 11.937 -2.643 -17.171 1.00 92.69 262 LEU A CA 1
ATOM 2131 C C . LEU A 1 262 ? 12.327 -3.627 -18.282 1.00 92.69 262 LEU A C 1
ATOM 2133 O O . LEU A 1 262 ? 13.374 -3.440 -18.899 1.00 92.69 262 LEU A O 1
ATOM 2137 N N . LYS A 1 263 ? 11.506 -4.648 -18.562 1.00 93.75 263 LYS A N 1
ATOM 2138 C CA . LYS A 1 263 ? 11.724 -5.553 -19.702 1.00 93.75 263 LYS A CA 1
ATOM 2139 C C . LYS A 1 263 ? 11.577 -4.826 -21.039 1.00 93.75 263 LYS A C 1
ATOM 2141 O O . LYS A 1 263 ? 12.479 -4.948 -21.861 1.00 93.75 263 LYS A O 1
ATOM 2146 N N . ARG A 1 264 ? 10.520 -4.027 -21.233 1.00 91.88 264 ARG A N 1
ATOM 2147 C CA . ARG A 1 264 ? 10.310 -3.244 -22.466 1.00 91.88 264 ARG A CA 1
ATOM 2148 C C . ARG A 1 264 ? 11.474 -2.293 -22.735 1.00 91.88 264 ARG A C 1
ATOM 2150 O O . ARG A 1 264 ? 12.020 -2.305 -23.828 1.00 91.88 264 ARG A O 1
ATOM 2157 N N . ARG A 1 265 ? 11.959 -1.581 -21.712 1.00 90.12 265 ARG A N 1
ATOM 2158 C CA . ARG A 1 265 ? 13.132 -0.697 -21.848 1.00 90.12 265 ARG A CA 1
ATOM 2159 C C . ARG A 1 265 ? 14.408 -1.454 -22.223 1.00 90.12 265 ARG A C 1
ATOM 2161 O O . ARG A 1 265 ? 15.218 -0.944 -22.988 1.00 90.12 265 ARG A O 1
ATOM 2168 N N . LYS A 1 266 ? 14.617 -2.658 -21.676 1.00 91.06 266 LYS A N 1
ATOM 2169 C CA . LYS A 1 266 ? 15.754 -3.506 -22.071 1.00 91.06 266 LYS A CA 1
ATOM 2170 C C . LYS A 1 266 ? 15.644 -3.929 -23.534 1.00 91.06 266 LYS A C 1
ATOM 2172 O O . LYS A 1 266 ? 16.643 -3.867 -24.233 1.00 91.06 266 LYS A O 1
ATOM 2177 N N . GLN A 1 267 ? 14.450 -4.302 -23.991 1.00 88.12 267 GLN A N 1
ATOM 2178 C CA . GLN A 1 267 ? 14.208 -4.664 -25.388 1.00 88.12 267 GLN A CA 1
ATOM 2179 C C . GLN A 1 267 ? 14.388 -3.474 -26.338 1.00 88.12 267 GLN A C 1
ATOM 2181 O O . GLN A 1 267 ? 15.032 -3.637 -27.366 1.00 88.12 267 GLN A O 1
ATOM 2186 N N . GLU A 1 268 ? 13.890 -2.284 -25.991 1.00 85.25 268 GLU A N 1
ATOM 2187 C CA . GLU A 1 268 ? 14.139 -1.052 -26.758 1.00 85.25 268 GLU A CA 1
ATOM 2188 C C . GLU A 1 268 ? 15.638 -0.758 -26.842 1.00 85.25 268 GLU A C 1
ATOM 2190 O O . GLU A 1 268 ? 16.176 -0.577 -27.928 1.00 85.25 268 GLU A O 1
ATOM 2195 N N . HIS A 1 269 ? 16.346 -0.830 -25.713 1.00 79.62 269 HIS A N 1
ATOM 2196 C CA . HIS A 1 269 ? 17.790 -0.627 -25.692 1.00 79.62 269 HIS A CA 1
ATOM 2197 C C . HIS A 1 269 ? 18.541 -1.705 -26.497 1.00 79.62 269 HIS A C 1
ATOM 2199 O O . HIS A 1 269 ? 19.566 -1.410 -27.105 1.00 79.62 269 HIS A O 1
ATOM 2205 N N . GLU A 1 270 ? 18.078 -2.955 -26.521 1.00 78.06 270 GLU A N 1
ATOM 2206 C CA . GLU A 1 270 ? 18.652 -4.006 -27.370 1.00 78.06 270 GLU A CA 1
ATOM 2207 C C . GLU A 1 270 ? 18.362 -3.772 -28.859 1.00 78.06 270 GLU A C 1
ATOM 2209 O O . GLU A 1 270 ? 19.238 -4.032 -29.680 1.00 78.06 270 GLU A O 1
ATOM 2214 N N . GLN A 1 271 ? 17.191 -3.235 -29.215 1.00 67.62 271 GLN A N 1
ATOM 2215 C CA . GLN A 1 271 ? 16.858 -2.847 -30.590 1.00 67.62 271 GLN A CA 1
ATOM 2216 C C . GLN A 1 271 ? 17.679 -1.639 -31.057 1.00 67.62 271 GLN A C 1
ATOM 2218 O O . GLN A 1 271 ? 18.230 -1.682 -32.155 1.00 67.62 271 GLN A O 1
ATOM 2223 N N . ASP A 1 272 ? 17.870 -0.630 -30.209 1.00 63.81 272 ASP A N 1
ATOM 2224 C CA . ASP A 1 272 ? 18.725 0.529 -30.499 1.00 63.81 272 ASP A CA 1
ATOM 2225 C C . ASP A 1 272 ? 20.221 0.162 -30.540 1.00 63.81 272 ASP A C 1
ATOM 2227 O O . ASP A 1 272 ? 21.015 0.801 -31.234 1.00 63.81 272 ASP A O 1
ATOM 2231 N N . LEU A 1 273 ? 20.621 -0.896 -29.822 1.00 58.75 273 LEU A N 1
ATOM 2232 C CA . LEU A 1 273 ? 21.961 -1.484 -29.890 1.00 58.75 273 LEU A CA 1
ATOM 2233 C C . LEU A 1 273 ? 22.132 -2.503 -31.018 1.00 58.75 273 LEU A C 1
ATOM 2235 O O . LEU A 1 273 ? 23.276 -2.895 -31.279 1.00 58.75 273 LEU A O 1
ATOM 2239 N N . THR A 1 274 ? 21.066 -2.932 -31.708 1.00 49.34 274 THR A N 1
ATOM 2240 C CA . THR A 1 274 ? 21.279 -3.537 -33.022 1.00 49.34 274 THR A CA 1
ATOM 2241 C C . THR A 1 274 ? 21.847 -2.424 -33.891 1.00 49.34 274 THR A C 1
ATOM 2243 O O . THR A 1 274 ? 21.164 -1.426 -34.128 1.00 49.34 274 THR A O 1
ATOM 2246 N N . PRO A 1 275 ? 23.125 -2.508 -34.312 1.00 54.78 275 PRO A N 1
ATOM 2247 C CA . PRO A 1 275 ? 23.688 -1.447 -35.120 1.00 54.78 275 PRO A CA 1
ATOM 2248 C C . PRO A 1 275 ? 22.779 -1.307 -36.346 1.00 54.78 275 PRO A C 1
ATOM 2250 O O . PRO A 1 275 ? 22.400 -2.348 -36.904 1.00 54.78 275 PRO A O 1
ATOM 2253 N N . PRO A 1 276 ? 22.411 -0.078 -36.766 1.00 55.72 276 PRO A N 1
ATOM 2254 C CA . PRO A 1 276 ? 21.642 0.114 -37.990 1.00 55.72 276 PRO A CA 1
ATOM 2255 C C . PRO A 1 276 ? 22.337 -0.720 -39.047 1.00 55.72 276 PRO A C 1
ATOM 2257 O O . PRO A 1 276 ? 23.537 -0.503 -39.218 1.00 55.72 276 PRO A O 1
ATOM 2260 N N . LYS A 1 277 ? 21.631 -1.727 -39.607 1.00 58.31 277 LYS A N 1
ATOM 2261 C CA . LYS A 1 277 ? 22.165 -2.774 -40.501 1.00 58.31 277 LYS A CA 1
ATOM 2262 C C . LYS A 1 277 ? 23.429 -2.248 -41.146 1.00 58.31 277 LYS A C 1
ATOM 2264 O O . LYS A 1 277 ? 23.315 -1.429 -42.058 1.00 58.31 277 LYS A O 1
ATOM 2269 N N . LEU A 1 278 ? 24.589 -2.613 -40.583 1.00 56.19 278 LEU A N 1
ATOM 2270 C CA . LEU A 1 278 ? 25.860 -2.066 -41.033 1.00 56.19 278 LEU A CA 1
ATOM 2271 C C . LEU A 1 278 ? 25.853 -2.287 -42.534 1.00 56.19 278 LEU A C 1
ATOM 2273 O O . LEU A 1 278 ? 25.804 -3.439 -42.979 1.00 56.19 278 LEU A O 1
ATOM 2277 N N . LEU A 1 279 ? 25.796 -1.192 -43.297 1.00 62.53 279 LEU A N 1
ATOM 2278 C CA . LEU A 1 279 ? 26.094 -1.228 -44.717 1.00 62.53 279 LEU A CA 1
ATOM 2279 C C . LEU A 1 279 ? 27.367 -2.051 -44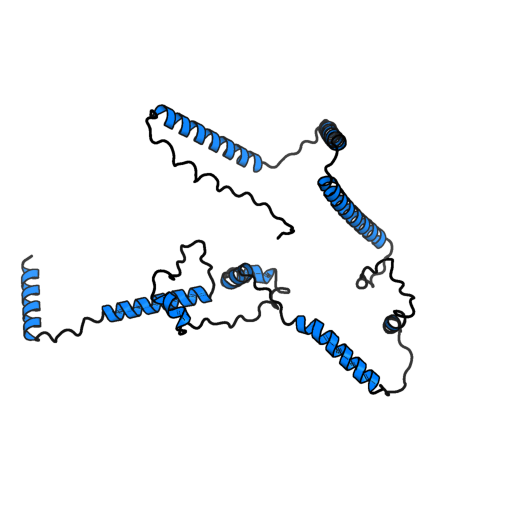.784 1.00 62.53 279 LEU A C 1
ATOM 2281 O O . LEU A 1 279 ? 28.330 -1.694 -44.103 1.00 62.53 279 LEU A O 1
ATOM 2285 N N . LYS A 1 280 ? 27.295 -3.219 -45.431 1.00 65.00 280 LYS A N 1
ATOM 2286 C CA . LYS A 1 280 ? 28.397 -4.176 -45.500 1.00 65.00 280 LYS A CA 1
ATOM 2287 C C . LYS A 1 280 ? 29.602 -3.371 -45.960 1.00 65.00 280 LYS A C 1
ATOM 2289 O O . LYS A 1 280 ? 29.662 -2.990 -47.122 1.00 65.00 280 LYS A O 1
ATOM 2294 N N . THR A 1 281 ? 30.476 -2.998 -45.032 1.00 66.31 281 THR A N 1
ATOM 2295 C CA . THR A 1 281 ? 31.668 -2.247 -45.385 1.00 66.31 281 THR A CA 1
ATOM 2296 C C . THR A 1 281 ? 32.524 -3.213 -46.168 1.00 66.31 281 THR A C 1
ATOM 2298 O O . THR A 1 281 ? 32.631 -4.388 -45.795 1.00 66.31 281 THR A O 1
ATOM 2301 N N . ASP A 1 282 ? 33.069 -2.744 -47.287 1.00 79.56 282 ASP A N 1
ATOM 2302 C CA . ASP A 1 282 ? 33.864 -3.599 -48.151 1.00 79.56 282 ASP A CA 1
ATOM 2303 C C . ASP A 1 282 ? 34.953 -4.286 -47.312 1.00 79.56 282 ASP A C 1
ATOM 2305 O O . ASP A 1 282 ? 35.597 -3.641 -46.469 1.00 79.56 282 ASP A O 1
ATOM 2309 N N . PRO A 1 283 ? 35.162 -5.601 -47.484 1.00 85.56 283 PRO A N 1
ATOM 2310 C CA . PRO A 1 283 ? 36.101 -6.356 -46.659 1.00 85.56 283 PRO A CA 1
ATOM 2311 C C . PRO A 1 283 ? 37.511 -5.747 -46.709 1.00 85.56 283 PRO A C 1
ATOM 2313 O O . PRO A 1 283 ? 38.211 -5.732 -45.693 1.00 85.56 283 PRO A O 1
ATOM 2316 N N . GLU A 1 284 ? 37.883 -5.147 -47.842 1.00 86.31 284 GLU A N 1
ATOM 2317 C CA . GLU A 1 284 ? 39.134 -4.410 -48.040 1.00 86.31 284 GLU A CA 1
ATOM 2318 C C . GLU A 1 284 ? 39.248 -3.165 -47.150 1.00 86.31 284 GLU A C 1
ATOM 2320 O O . GLU A 1 284 ? 40.283 -2.956 -46.512 1.00 86.31 284 GLU A O 1
ATOM 2325 N N . LEU A 1 285 ? 38.174 -2.379 -47.014 1.00 87.88 285 LEU A N 1
ATOM 2326 C CA . LEU A 1 285 ? 38.142 -1.220 -46.116 1.00 87.88 285 LEU A CA 1
ATOM 2327 C C . LEU A 1 285 ? 38.310 -1.650 -44.656 1.00 87.88 285 LEU A C 1
ATOM 2329 O O . LEU A 1 285 ? 39.014 -0.992 -43.887 1.00 87.88 285 LEU A O 1
ATOM 2333 N N . SER A 1 286 ? 37.741 -2.796 -44.269 1.00 86.88 286 SER A N 1
ATOM 2334 C CA . SER A 1 286 ? 37.913 -3.334 -42.916 1.00 86.88 286 SER A CA 1
ATOM 2335 C C . SER A 1 286 ? 39.370 -3.732 -42.624 1.00 86.88 286 SER A C 1
ATOM 2337 O O . SER A 1 286 ? 39.873 -3.488 -41.522 1.00 86.88 286 SER A O 1
ATOM 2339 N N . LEU A 1 287 ? 40.074 -4.300 -43.612 1.00 92.19 287 LEU A N 1
ATOM 2340 C CA . LEU A 1 287 ? 41.494 -4.652 -43.516 1.00 92.19 287 LEU A CA 1
ATOM 2341 C C . LEU A 1 287 ? 42.373 -3.399 -43.466 1.00 92.19 287 LEU A C 1
ATOM 2343 O O . LEU A 1 287 ? 43.289 -3.323 -42.643 1.00 92.19 287 LEU A O 1
ATOM 2347 N N . LEU A 1 288 ? 42.048 -2.385 -44.271 1.00 92.06 288 LEU A N 1
ATOM 2348 C CA . LEU A 1 288 ? 42.744 -1.104 -44.266 1.00 92.06 288 LEU A CA 1
ATOM 2349 C C . LEU A 1 288 ? 42.620 -0.419 -42.900 1.00 92.06 288 LEU A C 1
ATOM 2351 O O . LEU A 1 288 ? 43.634 -0.091 -42.284 1.00 92.06 288 LEU A O 1
ATOM 2355 N N . VAL A 1 289 ? 41.405 -0.296 -42.362 1.00 92.62 289 VAL A N 1
ATOM 2356 C CA . VAL A 1 289 ? 41.169 0.301 -41.037 1.00 92.62 289 VAL A CA 1
ATOM 2357 C C . VAL A 1 289 ? 41.902 -0.475 -39.937 1.00 92.62 289 VAL A C 1
ATOM 2359 O O . VAL A 1 289 ? 42.517 0.135 -39.059 1.00 92.62 289 VAL A O 1
ATOM 2362 N N . LYS A 1 290 ? 41.911 -1.814 -39.992 1.00 92.56 290 LYS A N 1
ATOM 2363 C CA . LYS A 1 290 ? 42.677 -2.654 -39.053 1.00 92.56 290 LYS A CA 1
ATOM 2364 C C . LYS A 1 290 ? 44.184 -2.399 -39.146 1.00 92.56 290 LYS A C 1
ATOM 2366 O O . LYS A 1 290 ? 44.832 -2.242 -38.112 1.00 92.56 290 LYS A O 1
ATOM 2371 N N . SER A 1 291 ? 44.741 -2.312 -40.355 1.00 93.25 291 SER A N 1
ATOM 2372 C CA . SER A 1 291 ? 46.175 -2.053 -40.549 1.00 93.25 291 SER A CA 1
ATOM 2373 C C . SER A 1 291 ? 46.584 -0.659 -40.064 1.00 93.25 291 SER A C 1
ATOM 2375 O O . SER A 1 291 ? 47.591 -0.527 -39.369 1.00 93.25 291 SER A O 1
ATOM 2377 N N . ILE A 1 292 ? 45.763 0.366 -40.324 1.00 93.38 292 ILE A N 1
ATOM 2378 C CA . ILE A 1 292 ? 45.974 1.728 -39.820 1.00 93.38 292 ILE A CA 1
ATOM 2379 C C . ILE A 1 292 ? 45.922 1.731 -38.290 1.00 93.38 292 ILE A C 1
ATOM 2381 O O . ILE A 1 292 ? 46.827 2.262 -37.651 1.00 93.38 292 ILE A O 1
ATOM 2385 N N . LYS A 1 293 ? 44.919 1.082 -37.686 1.00 93.56 293 LYS A N 1
ATOM 2386 C CA . LYS A 1 293 ? 44.762 0.998 -36.226 1.00 93.56 293 LYS A CA 1
ATOM 2387 C C . LYS A 1 293 ? 45.926 0.273 -35.545 1.00 93.56 293 LYS A C 1
ATOM 2389 O O . LYS A 1 293 ? 46.339 0.673 -34.460 1.00 93.56 293 LYS A O 1
ATOM 2394 N N . ASN A 1 294 ? 46.481 -0.766 -36.166 1.00 91.62 294 ASN A N 1
ATOM 2395 C CA . ASN A 1 294 ? 47.676 -1.439 -35.650 1.00 91.62 294 ASN A CA 1
ATOM 2396 C C . ASN A 1 294 ? 48.922 -0.553 -35.788 1.00 91.62 294 ASN A C 1
ATOM 2398 O O . ASN A 1 294 ? 49.724 -0.456 -34.863 1.00 91.62 294 ASN A O 1
ATOM 2402 N N . LYS A 1 295 ? 49.059 0.158 -36.912 1.00 91.00 295 LYS A N 1
ATOM 2403 C CA . LYS A 1 295 ? 50.197 1.048 -37.167 1.00 91.00 295 LYS A CA 1
ATOM 2404 C C . LYS A 1 295 ? 50.208 2.277 -36.254 1.00 91.00 295 LYS A C 1
ATOM 2406 O O . LYS A 1 295 ? 51.283 2.753 -35.910 1.00 91.00 295 LYS A O 1
ATOM 2411 N N . THR A 1 296 ? 49.044 2.788 -35.852 1.00 89.50 296 THR A N 1
ATOM 2412 C CA . THR A 1 296 ? 48.943 3.908 -34.901 1.00 89.50 296 THR A CA 1
ATOM 2413 C C . THR A 1 296 ? 49.177 3.469 -33.460 1.00 89.50 296 THR A C 1
ATOM 2415 O O . THR A 1 296 ? 49.814 4.201 -32.710 1.00 89.50 296 THR A O 1
ATOM 2418 N N . LYS A 1 297 ? 48.733 2.265 -33.075 1.00 84.81 297 LYS A N 1
ATOM 2419 C CA . LYS A 1 297 ? 49.022 1.689 -31.752 1.00 84.81 297 LYS A CA 1
ATOM 2420 C C . LYS A 1 297 ? 50.507 1.412 -31.536 1.00 84.81 297 LYS A C 1
ATOM 2422 O O . LYS A 1 297 ? 51.000 1.668 -30.452 1.00 84.81 297 LYS A O 1
ATOM 2427 N N . ASN A 1 298 ? 51.212 0.964 -32.572 1.00 77.19 298 ASN A N 1
ATOM 2428 C CA . ASN A 1 298 ? 52.651 0.687 -32.501 1.00 77.19 298 ASN A CA 1
ATOM 2429 C C . ASN A 1 298 ? 53.529 1.947 -32.638 1.00 77.19 298 ASN A C 1
ATOM 2431 O O . ASN A 1 298 ? 54.751 1.842 -32.657 1.00 77.19 298 ASN A O 1
ATOM 2435 N N . LYS A 1 299 ? 52.919 3.128 -32.803 1.00 71.62 299 LYS A N 1
ATOM 2436 C CA . LYS A 1 299 ? 53.602 4.430 -32.873 1.00 71.62 299 LYS A CA 1
ATOM 2437 C C . LYS A 1 299 ? 53.457 5.256 -31.586 1.00 71.62 299 LYS A C 1
ATOM 2439 O O . LYS A 1 299 ? 53.861 6.417 -31.583 1.00 71.62 299 LYS A O 1
ATOM 2444 N N . LYS A 1 300 ? 52.865 4.685 -30.536 1.00 55.03 300 LYS A N 1
ATOM 2445 C CA . LYS A 1 300 ? 52.880 5.234 -29.178 1.00 55.03 300 LYS A CA 1
ATOM 2446 C C . LYS A 1 300 ? 53.851 4.454 -28.313 1.00 55.03 300 LYS A C 1
ATOM 2448 O O . LYS A 1 300 ? 53.910 3.221 -28.501 1.00 55.03 300 LYS A O 1
#

InterPro domains:
  IPR012580 NUC153 [PF08159] (227-254)
  IPR039754 Pre-rRNA-processing protein Esf1 [PTHR12202] (3-299)

Sequence (300 aa):
CSSGEEEDDENHQDDTSIVNDIKQDSEGVKGKDKIAQYKSLLASLEEEEDKKRNRDVDLEITWDVGMKEKAEKSIKEKLNTPQTPFEEMLEKRKQKKKLRKEEKLKQKGKEQESGSEDDLCSDDEIPSDVDMADPFFRSEHQVSTVKKNKKANSEVESEEAKQRKAELELLLMEENDSEVQKSHFNMKSIQDQENDGKKKKRRKQLKKKNIKENITNNDDFQVDITDDRFSALFTSHHFNIDPAEPQFRKTKAMDVIISEKLKRRKQEHEQDLTPPKLLKTDPELSLLVKSIKNKTKNKK

Organism: NCBI:txid320908

pLDDT: mean 71.5, std 18.72, range [29.97, 94.56]

Secondary structure (DSSP, 8-state):
-----------------SSSS-SS--S---HHHHHHHHHHHHHHHHHHHHHHHHHSS-------TTHHHHHHHHHHHHHHSPPPHHHHHHHHHHHHHHHHHHHHHHHHHHTTSS------S------TT--TTSTTGGGTGGGS--------------HHHHHHHHHHHHHHHHHHHTTS------HHHHHHHHH--HHHHHHHHTT-HHHHTTT---------SS-GGGTHHHH-STT---TTSTT----HHHHHHHHHHHHHHHHHHHHHTS-S------HHHHHHHHHHHHHHHTT-

Radius of gyration: 38.7 Å; chains: 1; bounding box: 102×87×101 Å